Protein AF-A0A3D4ZQB3-F1 (afdb_monomer_lite)

Foldseek 3Di:
DQVCVQFAADDDDDPPDDDLQWDADQVPRTTTDLLRSLLSVVLLVVLVCVVVVQKDKDKDADDDDPFPDDPQFRIFIKMAGPDQDDDAQLSVLLNVLLVVQLVVVVVVCVVVVNPDDDPVSRIDTPLSSLVSSLVSLVVPDDPVQDDAPSSSSVSSNLVRCVVVVQWPPDPPDDPVVVVVDRDTHGRCVNDDPVVVVVVVVVSVVSLLVLCVVQPDPVCNVDVSPPPDDQPPCRRYPPDDRVPHRPSNSSSSSSSVSSVSRRVVPPPVPPDD

pLDDT: mean 81.31, std 13.9, range [33.41, 97.12]

Secondary structure (DSSP, 8-state):
--GGGTSPBPPP--TT---TT-EE-TTT--EE-HHHHHHHHHHHHHHHHHHTTSEEEEEEEPPP----SS---SEEEEEEE-SPPPS-HHHHHHHHHHHHHHHHHHHHHHHTT--S--GGGG-EEHHHHHHHHHHHHHHHS-GGG---HHHHHHHHHHHHHHHTTSBPPPPS--HHHHHHS-SPPB-TTT--HHHHHHHHHHHHHHHHHHHHHHS-HHHHH-TTTTSSPPPHHHHS-SS-GGGS-HHHHHHHHHHHHHHHHHHHS--TTS--

Radius of gyration: 19.46 Å; chains: 1; bounding box: 56×39×55 Å

Sequence (272 aa):
MYAGRFVRPAARRAIGSIPRDRAFDLTTDAELDPRDFAQQVVYVTLIDLYKDGLVQFRLTARQPTFMPPFPHKSWELRVRQLDAFGGSPLRDSLNVSFEMIYKKQLARARRAGEDNVTEDHLWVTLDELVEHALKAIRQEMSFWEKGSVYSDLRNYIGIGLTAQRFLTPPPQETWLDRMRRKSPSINPIAMTTHQLEDRAAKLQSSIEAFRKRFASPAACEDPTWPSGEVDPGLLSPTCPLDDLPLDDCLQVSIYETLISIRQLEPSGEAGI

Structure (mmCIF, N/CA/C/O backbone):
data_AF-A0A3D4ZQB3-F1
#
_entry.id   AF-A0A3D4ZQB3-F1
#
loop_
_atom_site.group_PDB
_atom_site.id
_atom_site.type_symbol
_atom_site.label_atom_id
_atom_site.label_alt_id
_atom_site.label_comp_id
_atom_site.label_asym_id
_atom_site.label_entity_id
_atom_site.label_seq_id
_atom_site.pdbx_PDB_ins_code
_atom_site.Cartn_x
_atom_site.Cartn_y
_atom_site.Cartn_z
_atom_site.occupancy
_atom_site.B_iso_or_equiv
_atom_site.auth_seq_id
_atom_site.auth_comp_id
_atom_site.auth_asym_id
_atom_site.auth_atom_id
_atom_site.pdbx_PDB_model_num
ATOM 1 N N . MET A 1 1 ? 8.958 -3.854 -11.603 1.00 59.88 1 MET A N 1
ATOM 2 C CA . MET A 1 1 ? 9.542 -4.152 -12.932 1.00 59.88 1 MET A CA 1
ATOM 3 C C . MET A 1 1 ? 8.642 -3.626 -14.043 1.00 59.88 1 MET A C 1
ATOM 5 O O . MET A 1 1 ? 9.079 -2.692 -14.687 1.00 59.88 1 MET A O 1
ATOM 9 N N . TYR A 1 2 ? 7.397 -4.101 -14.180 1.00 74.31 2 TYR A N 1
ATOM 10 C CA . TYR A 1 2 ? 6.382 -3.574 -15.121 1.00 74.31 2 TYR A CA 1
ATOM 11 C C . TYR A 1 2 ? 5.591 -2.385 -14.554 1.00 74.31 2 TYR A C 1
ATOM 13 O O . TYR A 1 2 ? 4.372 -2.320 -14.685 1.00 74.31 2 TYR A O 1
ATOM 21 N N . ALA A 1 3 ? 6.262 -1.485 -13.837 1.00 78.56 3 ALA A N 1
ATOM 22 C CA . ALA A 1 3 ? 5.565 -0.418 -13.122 1.00 78.56 3 ALA A CA 1
ATOM 23 C C . ALA A 1 3 ? 4.805 0.509 -14.084 1.00 78.56 3 ALA A C 1
ATOM 25 O O . ALA A 1 3 ? 3.709 0.931 -13.753 1.00 78.56 3 ALA A O 1
ATOM 26 N N . GLY A 1 4 ? 5.304 0.725 -15.303 1.00 80.19 4 GLY A N 1
ATOM 27 C CA . GLY A 1 4 ? 4.644 1.521 -16.338 1.00 80.19 4 GLY A CA 1
ATOM 28 C C . GLY A 1 4 ? 3.328 0.942 -16.869 1.00 80.19 4 GLY A C 1
ATOM 29 O O . GLY A 1 4 ? 2.626 1.636 -17.594 1.00 80.19 4 GLY A O 1
ATOM 30 N N . ARG A 1 5 ? 2.956 -0.297 -16.506 1.00 83.56 5 ARG A N 1
ATOM 31 C CA . ARG A 1 5 ? 1.596 -0.821 -16.743 1.00 83.56 5 ARG A CA 1
ATOM 32 C C . ARG A 1 5 ? 0.577 -0.325 -15.713 1.00 83.56 5 ARG A C 1
ATOM 34 O O . ARG A 1 5 ? -0.609 -0.313 -16.012 1.00 83.56 5 ARG A O 1
ATOM 41 N N . PHE A 1 6 ? 1.036 0.048 -14.521 1.00 85.94 6 PHE A N 1
ATOM 42 C CA . PHE A 1 6 ? 0.187 0.366 -13.365 1.00 85.94 6 PHE A CA 1
ATOM 43 C C . PHE A 1 6 ? 0.320 1.821 -12.913 1.00 85.94 6 PHE A C 1
ATOM 45 O O . PHE A 1 6 ? -0.560 2.349 -12.246 1.00 85.94 6 PHE A O 1
ATOM 52 N N . VAL A 1 7 ? 1.442 2.451 -13.249 1.00 87.25 7 VAL A N 1
ATOM 53 C CA . VAL A 1 7 ? 1.832 3.781 -12.801 1.00 87.25 7 VAL A CA 1
ATOM 54 C C . VAL A 1 7 ? 1.862 4.711 -13.995 1.00 87.25 7 VAL A C 1
ATOM 56 O O . VAL A 1 7 ? 2.380 4.374 -15.063 1.00 87.25 7 VAL A O 1
ATOM 59 N N . ARG A 1 8 ? 1.337 5.913 -13.795 1.00 86.12 8 ARG A N 1
ATOM 60 C CA . ARG A 1 8 ? 1.283 6.944 -14.820 1.00 86.12 8 ARG A CA 1
ATOM 61 C C . ARG A 1 8 ? 2.662 7.410 -15.273 1.00 86.12 8 ARG A C 1
ATOM 63 O O . ARG A 1 8 ? 3.604 7.448 -14.473 1.00 86.12 8 ARG A O 1
ATOM 70 N N . PRO A 1 9 ? 2.775 7.849 -16.538 1.00 85.25 9 PRO A N 1
ATOM 71 C CA . PRO A 1 9 ? 3.956 8.569 -16.979 1.00 85.25 9 PRO A CA 1
ATOM 72 C C . PRO A 1 9 ? 4.103 9.859 -16.170 1.00 85.25 9 PRO A C 1
ATOM 74 O O . PRO A 1 9 ? 3.114 10.507 -15.818 1.00 85.25 9 PRO A O 1
ATOM 77 N N . ALA A 1 10 ? 5.342 10.258 -15.901 1.00 84.12 10 ALA A N 1
ATOM 78 C CA . ALA A 1 10 ? 5.591 11.536 -15.252 1.00 84.12 10 ALA A CA 1
ATOM 79 C C . ALA A 1 10 ? 5.064 12.700 -16.111 1.00 84.12 10 ALA A C 1
ATOM 81 O O . ALA A 1 10 ? 5.269 12.740 -17.328 1.00 84.12 10 ALA A O 1
ATOM 82 N N . ALA A 1 11 ? 4.426 13.684 -15.471 1.00 77.56 11 ALA A N 1
ATOM 83 C CA . ALA A 1 11 ? 4.034 14.921 -16.141 1.00 77.56 11 ALA A CA 1
ATOM 84 C C . ALA A 1 11 ? 5.257 15.626 -16.759 1.00 77.56 11 ALA A C 1
ATOM 86 O O . ALA A 1 11 ? 6.355 15.594 -16.195 1.00 77.56 11 ALA A O 1
ATOM 87 N N . ARG A 1 12 ? 5.072 16.295 -17.909 1.00 68.50 12 ARG A N 1
ATOM 88 C CA . ARG A 1 12 ? 6.136 17.096 -18.540 1.00 68.50 12 ARG A CA 1
ATOM 89 C C . ARG A 1 12 ? 6.586 18.196 -17.578 1.00 68.50 12 ARG A C 1
ATOM 91 O O . ARG A 1 12 ? 5.768 18.987 -17.117 1.00 68.50 12 ARG A O 1
ATOM 98 N N . ARG A 1 13 ? 7.888 18.252 -17.296 1.00 65.31 13 ARG A N 1
ATOM 99 C CA . ARG A 1 13 ? 8.486 19.230 -16.377 1.00 65.31 13 ARG A CA 1
ATOM 100 C C . ARG A 1 13 ? 9.244 20.312 -17.134 1.00 65.31 13 ARG A C 1
ATOM 102 O O . ARG A 1 13 ? 9.762 20.068 -18.225 1.00 65.31 13 ARG A O 1
ATOM 109 N N . ALA A 1 14 ? 9.345 21.492 -16.524 1.00 52.16 14 ALA A N 1
ATOM 110 C CA . ALA A 1 14 ? 10.248 22.535 -16.989 1.00 52.16 14 ALA A CA 1
ATOM 111 C C . ALA A 1 14 ? 11.707 22.039 -16.938 1.00 52.16 14 ALA A C 1
ATOM 113 O O . ALA A 1 14 ? 12.121 21.362 -15.987 1.00 52.16 14 ALA A O 1
ATOM 114 N N . ILE A 1 15 ? 12.470 22.371 -17.982 1.00 42.88 15 ILE A N 1
ATOM 115 C CA . ILE A 1 15 ? 13.892 22.037 -18.120 1.00 42.88 15 ILE A CA 1
ATOM 116 C C . ILE A 1 15 ? 14.650 22.594 -16.904 1.00 42.88 15 ILE A C 1
ATOM 118 O O . ILE A 1 15 ? 14.610 23.795 -16.657 1.00 42.88 15 ILE A O 1
ATOM 122 N N . GLY A 1 16 ? 15.322 21.724 -16.140 1.00 42.88 16 GLY A N 1
ATOM 123 C CA . GLY A 1 16 ? 16.168 22.108 -14.996 1.00 42.88 16 GLY A CA 1
ATOM 124 C C . GLY A 1 16 ? 15.711 21.604 -13.622 1.00 42.88 16 GLY A C 1
ATOM 125 O O . GLY A 1 16 ? 16.501 21.629 -12.683 1.00 42.88 16 GLY A O 1
ATOM 126 N N . SER A 1 17 ? 14.490 21.075 -13.486 1.00 45.81 17 SER A N 1
ATOM 127 C CA . SER A 1 17 ? 14.081 20.395 -12.247 1.00 45.81 17 SER A CA 1
ATOM 128 C C . SER A 1 17 ? 14.595 18.950 -12.233 1.00 45.81 17 SER A C 1
ATOM 130 O O . SER A 1 17 ? 14.125 18.099 -12.988 1.00 45.81 17 SER A O 1
ATOM 132 N N . ILE A 1 18 ? 15.581 18.656 -11.379 1.00 51.47 18 ILE A N 1
ATOM 133 C CA . ILE A 1 18 ? 16.003 17.280 -11.071 1.00 51.47 18 ILE A CA 1
ATOM 134 C C . ILE A 1 18 ? 15.414 16.924 -9.703 1.00 51.47 18 ILE A C 1
ATOM 136 O O . ILE A 1 18 ? 16.047 17.189 -8.680 1.00 51.47 18 ILE A O 1
ATOM 140 N N . PRO A 1 19 ? 14.195 16.365 -9.631 1.00 57.88 19 PRO A N 1
ATOM 141 C CA . PRO A 1 19 ? 13.665 15.942 -8.347 1.00 57.88 19 PRO A CA 1
ATOM 142 C C . PRO A 1 19 ? 14.425 14.709 -7.848 1.00 57.88 19 PRO A C 1
ATOM 144 O O . PRO A 1 19 ? 14.758 13.811 -8.621 1.00 57.88 19 PRO A O 1
ATOM 147 N N . ARG A 1 20 ? 14.648 14.636 -6.532 1.00 61.91 20 ARG A N 1
ATOM 148 C CA . ARG A 1 20 ? 15.169 13.436 -5.846 1.00 61.91 20 ARG A CA 1
ATOM 149 C C . ARG A 1 20 ? 14.214 12.233 -5.940 1.00 61.91 20 ARG A C 1
ATOM 151 O O . ARG A 1 20 ? 14.615 11.107 -5.671 1.00 61.91 20 ARG A O 1
ATOM 158 N N . ASP A 1 21 ? 12.984 12.471 -6.395 1.00 71.06 21 ASP A N 1
ATOM 159 C CA . ASP A 1 21 ? 11.870 11.526 -6.325 1.00 71.06 21 ASP A CA 1
ATOM 160 C C . ASP A 1 21 ? 11.642 10.723 -7.614 1.00 71.06 21 ASP A C 1
ATOM 162 O O . ASP A 1 21 ? 10.655 10.013 -7.702 1.00 71.06 21 ASP A O 1
ATOM 166 N N . ARG A 1 22 ? 12.500 10.810 -8.641 1.00 76.94 22 ARG A N 1
ATOM 167 C CA . ARG A 1 22 ? 12.220 10.179 -9.952 1.00 76.94 22 ARG A CA 1
ATOM 168 C C . ARG A 1 22 ? 11.914 8.683 -9.823 1.00 76.94 22 ARG A C 1
ATOM 170 O O . ARG A 1 22 ? 12.700 7.933 -9.251 1.00 76.94 22 ARG A O 1
ATOM 177 N N . ALA A 1 23 ? 10.822 8.229 -10.424 1.00 77.62 23 ALA A N 1
ATOM 178 C CA . ALA A 1 23 ? 10.505 6.815 -10.582 1.00 77.62 23 ALA A CA 1
ATOM 179 C C . ALA A 1 23 ? 10.671 6.420 -12.053 1.00 77.62 23 ALA A C 1
ATOM 181 O O . ALA A 1 23 ? 10.499 7.253 -12.940 1.00 77.62 23 ALA A O 1
ATOM 182 N N . PHE A 1 24 ? 11.020 5.163 -12.316 1.00 79.31 24 PHE A N 1
ATOM 183 C CA . PHE A 1 24 ? 11.205 4.667 -13.677 1.00 79.31 24 PHE A CA 1
ATOM 184 C C . PHE A 1 24 ? 10.655 3.259 -13.818 1.00 79.31 24 PHE A C 1
ATOM 186 O O . PHE A 1 24 ? 10.723 2.449 -12.888 1.00 79.31 24 PHE A O 1
ATOM 193 N N . ASP A 1 25 ? 10.157 2.963 -15.008 1.00 81.50 25 ASP A N 1
ATOM 194 C CA . ASP A 1 25 ? 9.888 1.600 -15.415 1.00 81.50 25 ASP A CA 1
ATOM 195 C C . ASP A 1 25 ? 11.205 0.904 -15.787 1.00 81.50 25 ASP A C 1
ATOM 197 O O . ASP A 1 25 ? 11.987 1.414 -16.584 1.00 81.50 25 ASP A O 1
ATOM 201 N N . LEU A 1 26 ? 11.465 -0.270 -15.210 1.00 76.44 26 LEU A N 1
ATOM 202 C CA . LEU A 1 26 ? 12.746 -0.965 -15.397 1.00 76.44 26 LEU A CA 1
ATOM 203 C C . LEU A 1 26 ? 12.848 -1.684 -16.747 1.00 76.44 26 LEU A C 1
ATOM 205 O O . LEU A 1 26 ? 13.937 -2.090 -17.138 1.00 76.44 26 LEU A O 1
ATOM 209 N N . THR A 1 27 ? 11.722 -1.885 -17.436 1.00 75.62 27 THR A N 1
ATOM 210 C CA . THR A 1 27 ? 11.677 -2.575 -18.733 1.00 75.62 27 THR A CA 1
ATOM 211 C C . THR A 1 27 ? 11.817 -1.608 -19.903 1.00 75.62 27 THR A C 1
ATOM 213 O O . THR A 1 27 ? 12.445 -1.938 -20.904 1.00 75.62 27 THR A O 1
ATOM 216 N N . THR A 1 28 ? 11.254 -0.408 -19.769 1.00 78.06 28 THR A N 1
ATOM 217 C CA . THR A 1 28 ? 11.181 0.605 -20.832 1.00 78.06 28 THR A CA 1
ATOM 218 C C . THR A 1 28 ? 12.026 1.840 -20.556 1.00 78.06 28 THR A C 1
ATOM 220 O O . THR A 1 28 ? 12.187 2.665 -21.451 1.00 78.06 28 THR A O 1
ATOM 223 N N . ASP A 1 29 ? 12.544 1.991 -19.332 1.00 75.31 29 ASP A N 1
ATOM 224 C CA . ASP A 1 29 ? 13.295 3.167 -18.879 1.00 75.31 29 ASP A CA 1
ATOM 225 C C . ASP A 1 29 ? 12.488 4.488 -18.941 1.00 75.31 29 ASP A C 1
ATOM 227 O O . ASP A 1 29 ? 13.019 5.601 -18.842 1.00 75.31 29 ASP A O 1
ATOM 231 N N . ALA A 1 30 ? 11.164 4.372 -19.088 1.00 82.69 30 ALA A N 1
ATOM 232 C CA . ALA A 1 30 ? 10.243 5.494 -19.076 1.00 82.69 30 ALA A CA 1
ATOM 233 C C . ALA A 1 30 ? 10.120 6.073 -17.661 1.00 82.69 30 ALA A C 1
ATOM 235 O O . ALA A 1 30 ? 10.035 5.336 -16.677 1.00 82.69 30 ALA A O 1
ATOM 236 N N . GLU A 1 31 ? 10.093 7.402 -17.557 1.00 84.75 31 GLU A N 1
ATOM 237 C CA . GLU A 1 31 ? 9.901 8.078 -16.275 1.00 84.75 31 GLU A CA 1
ATOM 238 C C . GLU A 1 31 ? 8.432 8.014 -15.838 1.00 84.75 31 GLU A C 1
ATOM 240 O O . GLU A 1 31 ? 7.517 8.310 -16.610 1.00 84.75 31 GLU A O 1
ATOM 245 N N . LEU A 1 32 ? 8.228 7.650 -14.577 1.00 86.50 32 LEU A N 1
ATOM 246 C CA . LEU A 1 32 ? 6.928 7.441 -13.952 1.00 86.50 32 LEU A CA 1
ATOM 247 C C . LEU A 1 32 ? 6.644 8.524 -12.910 1.00 86.50 32 LEU A C 1
ATOM 249 O O . LEU A 1 32 ? 7.567 9.113 -12.338 1.00 86.50 32 LEU A O 1
ATOM 253 N N . ASP A 1 33 ? 5.362 8.770 -12.646 1.00 87.00 33 ASP A N 1
ATOM 254 C CA . ASP A 1 33 ? 4.932 9.654 -11.568 1.00 87.00 33 ASP A CA 1
ATOM 255 C C . ASP A 1 33 ? 5.324 9.054 -10.198 1.00 87.00 33 ASP A C 1
ATOM 257 O O . ASP A 1 33 ? 4.889 7.950 -9.860 1.00 87.00 33 ASP A O 1
ATOM 261 N N . PRO A 1 34 ? 6.154 9.744 -9.391 1.00 85.94 34 PRO A N 1
ATOM 262 C CA . PRO A 1 34 ? 6.640 9.206 -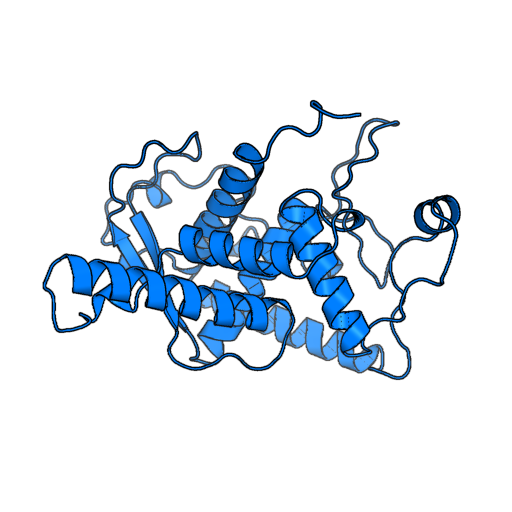8.119 1.00 85.94 34 PRO A CA 1
ATOM 263 C C . PRO A 1 34 ? 5.563 8.983 -7.060 1.00 85.94 34 PRO A C 1
ATOM 265 O O . PRO A 1 34 ? 5.646 8.035 -6.279 1.00 85.94 34 PRO A O 1
ATOM 268 N N . ARG A 1 35 ? 4.563 9.868 -7.017 1.00 88.06 35 ARG A N 1
ATOM 269 C CA . ARG A 1 35 ? 3.467 9.782 -6.052 1.00 88.06 35 ARG A CA 1
ATOM 270 C C . ARG A 1 35 ? 2.570 8.612 -6.417 1.00 88.06 35 ARG A C 1
ATOM 272 O O . ARG A 1 35 ? 2.260 7.798 -5.556 1.00 88.06 35 ARG A O 1
ATOM 279 N N . ASP A 1 36 ? 2.190 8.520 -7.689 1.00 87.75 36 ASP A N 1
ATOM 280 C CA . ASP A 1 36 ? 1.379 7.419 -8.200 1.00 87.75 36 ASP A CA 1
ATOM 281 C C . ASP A 1 36 ? 2.107 6.083 -8.004 1.00 87.75 36 ASP A C 1
ATOM 283 O O . ASP A 1 36 ? 1.503 5.122 -7.547 1.00 87.75 36 ASP A O 1
ATOM 287 N N . PHE A 1 37 ? 3.428 6.036 -8.214 1.00 89.12 37 PHE A N 1
ATOM 288 C CA . PHE A 1 37 ? 4.231 4.849 -7.909 1.00 89.12 37 PHE A CA 1
ATOM 289 C C . PHE A 1 37 ? 4.093 4.425 -6.442 1.00 89.12 37 PHE A C 1
ATOM 291 O O . PHE A 1 37 ? 3.785 3.267 -6.161 1.00 89.12 37 PHE A O 1
ATOM 298 N N . ALA A 1 38 ? 4.311 5.353 -5.506 1.00 90.62 38 ALA A N 1
ATOM 299 C CA . ALA A 1 38 ? 4.209 5.077 -4.076 1.00 90.62 38 ALA A CA 1
ATOM 300 C C . ALA A 1 38 ? 2.795 4.628 -3.676 1.00 90.62 38 ALA A C 1
ATOM 302 O O . ALA A 1 38 ? 2.642 3.649 -2.945 1.00 90.62 38 ALA A O 1
ATOM 303 N N . GLN A 1 39 ? 1.770 5.300 -4.202 1.00 91.38 39 GLN A N 1
ATOM 304 C CA . GLN A 1 39 ? 0.373 4.949 -3.970 1.00 91.38 39 GLN A CA 1
ATOM 305 C C . GLN A 1 39 ? 0.062 3.538 -4.476 1.00 91.38 39 GLN A C 1
ATOM 307 O O . GLN A 1 39 ? -0.445 2.724 -3.708 1.00 91.38 39 GLN A O 1
ATOM 312 N N . GLN A 1 40 ? 0.403 3.225 -5.731 1.00 90.69 40 GLN A N 1
ATOM 313 C CA . GLN A 1 40 ? 0.134 1.918 -6.338 1.00 90.69 40 GLN A CA 1
ATOM 314 C C . GLN A 1 40 ? 0.857 0.787 -5.607 1.00 90.69 40 GLN A C 1
ATOM 316 O O . GLN A 1 40 ? 0.290 -0.279 -5.397 1.00 90.69 40 GLN A O 1
ATOM 321 N N . VAL A 1 41 ? 2.089 1.021 -5.159 1.00 91.50 41 VAL A N 1
ATOM 322 C CA . VAL A 1 41 ? 2.867 0.051 -4.382 1.00 91.50 41 VAL A CA 1
ATOM 323 C C . VAL A 1 41 ? 2.174 -0.316 -3.066 1.00 91.50 41 VAL A C 1
ATOM 325 O O . VAL A 1 41 ? 2.044 -1.502 -2.751 1.00 91.50 41 VAL A O 1
ATOM 328 N N . VAL A 1 42 ? 1.712 0.683 -2.308 1.00 94.19 42 VAL A N 1
ATOM 329 C CA . VAL A 1 42 ? 0.991 0.454 -1.047 1.00 94.19 42 VAL A CA 1
ATOM 330 C C . VAL A 1 42 ? -0.360 -0.206 -1.329 1.00 94.19 42 VAL A C 1
ATOM 332 O O . VAL A 1 42 ? -0.695 -1.211 -0.708 1.00 94.19 42 VAL A O 1
ATOM 335 N N . TYR A 1 43 ? -1.098 0.308 -2.313 1.00 94.06 43 TYR A N 1
ATOM 336 C CA . TYR A 1 43 ? -2.425 -0.167 -2.704 1.00 94.06 43 TYR A CA 1
ATOM 337 C C . TYR A 1 43 ? -2.425 -1.638 -3.119 1.00 94.06 43 TYR A C 1
ATOM 339 O O . TYR A 1 43 ? -3.148 -2.445 -2.537 1.00 94.06 43 TYR A O 1
ATOM 347 N N . VAL A 1 44 ? -1.559 -2.009 -4.063 1.00 92.69 44 VAL A N 1
ATOM 348 C CA . VAL A 1 44 ? -1.437 -3.388 -4.547 1.00 92.69 44 VAL A CA 1
ATOM 349 C C . VAL A 1 44 ? -1.035 -4.332 -3.423 1.00 92.69 44 VAL A C 1
ATOM 351 O O . VAL A 1 44 ? -1.596 -5.416 -3.301 1.00 92.69 44 VAL A O 1
ATOM 354 N N . THR A 1 45 ? -0.101 -3.913 -2.567 1.00 94.38 45 THR A N 1
ATOM 355 C CA . THR A 1 45 ? 0.334 -4.752 -1.446 1.00 94.38 45 THR A CA 1
ATOM 356 C C . THR A 1 45 ? -0.822 -5.023 -0.487 1.00 94.38 45 THR A C 1
ATOM 358 O O . THR A 1 45 ? -0.997 -6.156 -0.053 1.00 94.38 45 THR A O 1
ATOM 361 N N . LEU A 1 46 ? -1.643 -4.016 -0.187 1.00 95.69 46 LEU A N 1
ATOM 362 C CA . LEU A 1 46 ? -2.805 -4.160 0.690 1.00 95.69 46 LEU A CA 1
ATOM 363 C C . LEU A 1 46 ? -3.923 -5.006 0.065 1.00 95.69 46 LEU A C 1
ATOM 365 O O . LEU A 1 46 ? -4.520 -5.818 0.771 1.00 95.69 46 LEU A O 1
ATOM 369 N N . ILE A 1 47 ? -4.168 -4.881 -1.244 1.00 94.62 47 ILE A N 1
ATOM 370 C CA . ILE A 1 47 ? -5.104 -5.756 -1.969 1.00 94.62 47 ILE A CA 1
ATOM 371 C C . ILE A 1 47 ? -4.639 -7.206 -1.929 1.00 94.62 47 ILE A C 1
ATOM 373 O O . ILE A 1 47 ? -5.440 -8.089 -1.625 1.00 94.62 47 ILE A O 1
ATOM 377 N N . ASP A 1 48 ? -3.361 -7.458 -2.214 1.00 93.62 48 ASP A N 1
ATOM 378 C CA . ASP A 1 48 ? -2.806 -8.809 -2.194 1.00 93.62 48 ASP A CA 1
ATOM 379 C C . ASP A 1 48 ? -2.932 -9.424 -0.795 1.00 93.62 48 ASP A C 1
ATOM 381 O O . ASP A 1 48 ? -3.408 -10.548 -0.658 1.00 93.62 48 ASP A O 1
ATOM 385 N N . LEU A 1 49 ? -2.590 -8.671 0.257 1.00 95.56 49 LEU A N 1
ATOM 386 C CA . LEU A 1 49 ? -2.746 -9.132 1.639 1.00 95.56 49 LEU A CA 1
ATOM 387 C C . LEU A 1 49 ? -4.210 -9.422 1.997 1.00 95.56 49 LEU A C 1
ATOM 389 O O . LEU A 1 49 ? -4.488 -10.399 2.692 1.00 95.56 49 LEU A O 1
ATOM 393 N N . TYR A 1 50 ? -5.153 -8.597 1.539 1.00 95.75 50 TYR A N 1
ATOM 394 C CA . TYR A 1 50 ? -6.578 -8.811 1.791 1.00 95.75 50 TYR A CA 1
ATOM 395 C C . TYR A 1 50 ? -7.096 -10.052 1.065 1.00 95.75 50 TYR A C 1
ATOM 397 O O . TYR A 1 50 ? -7.803 -10.875 1.645 1.00 95.75 50 TYR A O 1
ATOM 405 N N . LYS A 1 51 ? -6.712 -10.212 -0.203 1.00 93.88 51 LYS A N 1
ATOM 406 C CA . LYS A 1 51 ? -7.077 -11.363 -1.030 1.00 93.88 51 LYS A CA 1
ATOM 407 C C . LYS A 1 51 ? -6.536 -12.670 -0.453 1.00 93.88 51 LYS A C 1
ATOM 409 O O . LYS A 1 51 ? -7.249 -13.672 -0.472 1.00 93.88 51 LYS A O 1
ATOM 414 N N . ASP A 1 52 ? -5.317 -12.641 0.077 1.00 93.94 52 ASP A N 1
ATOM 415 C CA . ASP A 1 52 ? -4.680 -13.779 0.744 1.00 93.94 52 ASP A CA 1
ATOM 416 C C . ASP A 1 52 ? -5.271 -14.045 2.149 1.00 93.94 52 ASP A C 1
ATOM 418 O O . ASP A 1 52 ? -4.867 -14.993 2.817 1.00 93.94 52 ASP A O 1
ATOM 422 N N . GLY A 1 53 ? -6.234 -13.235 2.613 1.00 95.75 53 GLY A N 1
ATOM 423 C CA . GLY A 1 53 ? -6.864 -13.380 3.928 1.00 95.75 53 GLY A CA 1
ATOM 424 C C . GLY A 1 53 ? -5.949 -13.010 5.097 1.00 95.75 53 GLY A C 1
ATOM 425 O O . GLY A 1 53 ? -6.211 -13.405 6.229 1.00 95.75 53 GLY A O 1
ATOM 426 N N . LEU A 1 54 ? -4.876 -12.260 4.834 1.00 96.94 54 LEU A N 1
ATOM 427 C CA . LEU A 1 54 ? -3.862 -11.881 5.821 1.00 96.94 54 LEU A CA 1
ATOM 428 C C . LEU A 1 54 ? -4.197 -10.569 6.533 1.00 96.94 54 LEU A C 1
ATOM 430 O O . LEU A 1 54 ? -3.688 -10.313 7.624 1.00 96.94 54 LEU A O 1
ATOM 434 N N . VAL A 1 55 ? -5.053 -9.737 5.935 1.00 97.12 55 VAL A N 1
ATOM 435 C CA . VAL A 1 55 ? -5.571 -8.517 6.563 1.00 97.12 55 VAL A CA 1
ATOM 436 C C . VAL A 1 55 ? -7.078 -8.386 6.397 1.00 97.12 55 VAL A C 1
ATOM 438 O O . VAL A 1 55 ? -7.672 -8.913 5.457 1.00 97.12 55 VAL A O 1
ATOM 441 N N . GLN A 1 56 ? -7.687 -7.622 7.298 1.00 96.88 56 GLN A N 1
ATOM 442 C CA . GLN A 1 56 ? -9.058 -7.139 7.174 1.00 96.88 56 GLN A CA 1
ATOM 443 C C . GLN A 1 56 ? -9.098 -5.619 7.199 1.00 96.88 56 GLN A C 1
ATOM 445 O O . GLN A 1 56 ? -8.278 -4.974 7.855 1.00 96.88 56 GLN A O 1
ATOM 450 N N . PHE A 1 57 ? -10.101 -5.070 6.522 1.00 96.94 57 PHE A N 1
ATOM 451 C CA . PHE A 1 57 ? -10.411 -3.650 6.527 1.00 96.94 57 PHE A CA 1
ATOM 452 C C . PHE A 1 57 ? -11.743 -3.405 7.218 1.00 96.94 57 PHE A C 1
ATOM 454 O O . PHE A 1 57 ? -12.662 -4.216 7.109 1.00 96.94 57 PHE A O 1
ATOM 461 N N . ARG A 1 58 ? -11.850 -2.261 7.886 1.00 95.25 58 ARG A N 1
ATOM 462 C CA . ARG A 1 58 ? -13.128 -1.700 8.318 1.00 95.25 58 ARG A CA 1
ATOM 463 C C . ARG A 1 58 ? -13.072 -0.184 8.271 1.00 95.25 58 ARG A C 1
ATOM 465 O O . ARG A 1 58 ? -11.995 0.404 8.401 1.00 95.25 58 ARG A O 1
ATOM 472 N N . LEU A 1 59 ? -14.236 0.429 8.143 1.00 95.31 59 LEU A N 1
ATOM 473 C CA . LEU A 1 59 ? -14.393 1.873 8.206 1.00 95.31 59 LEU A CA 1
ATOM 474 C C . LEU A 1 59 ? -14.959 2.249 9.572 1.00 95.31 59 LEU A C 1
ATOM 476 O O . LEU A 1 59 ? -15.865 1.601 10.087 1.00 95.31 59 LEU A O 1
ATOM 480 N N . THR A 1 60 ? -14.396 3.282 10.185 1.00 93.38 60 THR A N 1
ATOM 481 C CA . THR A 1 60 ? -14.867 3.808 11.472 1.00 93.38 60 THR A CA 1
ATOM 482 C C . THR A 1 60 ? -15.036 5.311 11.390 1.00 93.38 60 THR A C 1
ATOM 484 O O . THR A 1 60 ? -14.353 5.957 10.602 1.00 93.38 60 THR A O 1
ATOM 487 N N . ALA A 1 61 ? -15.912 5.886 12.213 1.00 91.12 61 ALA A N 1
ATOM 488 C CA . ALA A 1 61 ? -16.038 7.337 12.297 1.00 91.12 61 ALA A CA 1
ATOM 489 C C . ALA A 1 61 ? -14.692 7.963 12.695 1.00 91.12 61 ALA A C 1
ATOM 491 O O . ALA A 1 61 ? -14.044 7.516 13.645 1.00 91.12 61 ALA A O 1
ATOM 492 N N . ARG A 1 62 ? -14.274 8.986 11.948 1.00 86.56 62 ARG A N 1
ATOM 493 C CA . ARG A 1 62 ? -13.028 9.711 12.188 1.00 86.56 62 ARG A CA 1
ATOM 494 C C . ARG A 1 62 ? -13.171 10.564 13.434 1.00 86.56 62 ARG A C 1
ATOM 496 O O . ARG A 1 62 ? -14.145 11.305 13.574 1.00 86.56 62 ARG A O 1
ATOM 503 N N . GLN A 1 63 ? -12.179 10.512 14.316 1.00 78.19 63 GLN A N 1
ATOM 504 C CA . GLN A 1 63 ? -12.095 11.501 15.383 1.00 78.19 63 GLN A CA 1
ATOM 505 C C . GLN A 1 63 ? -11.611 12.841 14.808 1.00 78.19 63 GLN A C 1
ATOM 507 O O . GLN A 1 63 ? -10.796 12.849 13.888 1.00 78.19 63 GLN A O 1
ATOM 512 N N . PRO A 1 64 ? -12.077 13.991 15.321 1.00 65.81 64 PRO A N 1
ATOM 513 C CA . PRO A 1 64 ? -11.590 15.289 14.865 1.00 65.81 64 PRO A CA 1
ATOM 514 C C . PRO A 1 64 ? -10.066 15.403 15.047 1.00 65.81 64 PRO A C 1
ATOM 516 O O . PRO A 1 64 ? -9.570 15.351 16.171 1.00 65.81 64 PRO A O 1
ATOM 519 N N . THR A 1 65 ? -9.318 15.573 13.953 1.00 63.84 65 THR A N 1
ATOM 520 C CA . THR A 1 65 ? -7.855 15.769 13.975 1.00 63.84 65 THR A CA 1
ATOM 521 C C . THR A 1 65 ? -7.462 17.145 13.439 1.00 63.84 65 THR A C 1
ATOM 523 O O . THR A 1 65 ? -8.088 17.641 12.507 1.00 63.84 65 THR A O 1
ATOM 526 N N . PHE A 1 66 ? -6.369 17.719 13.954 1.00 55.00 66 PHE A N 1
ATOM 527 C CA . PHE A 1 66 ? -5.784 18.995 13.502 1.00 55.00 66 PHE A CA 1
ATOM 528 C C . PHE A 1 66 ? -4.872 18.872 12.253 1.00 55.00 66 PHE A C 1
ATOM 530 O O . PHE A 1 66 ? -4.051 19.753 12.006 1.00 55.00 66 PHE A O 1
ATOM 537 N N . MET A 1 67 ? -4.957 17.777 11.486 1.00 52.31 67 MET A N 1
ATOM 538 C CA . MET A 1 67 ? -4.092 17.539 10.318 1.00 52.31 67 MET A CA 1
ATOM 539 C C . MET A 1 67 ? -4.367 18.560 9.180 1.00 52.31 67 MET A C 1
ATOM 541 O O . MET A 1 67 ? -5.535 18.815 8.881 1.00 52.31 67 MET A O 1
ATOM 545 N N . PRO A 1 68 ? -3.325 19.148 8.549 1.00 52.22 68 PRO A N 1
ATOM 546 C CA . PRO A 1 68 ? -3.435 20.085 7.414 1.00 52.22 68 PRO A CA 1
ATOM 547 C C . PRO A 1 68 ? -3.917 19.390 6.111 1.00 52.22 68 PRO A C 1
ATOM 549 O O . PRO A 1 68 ? -4.026 18.164 6.083 1.00 52.22 68 PRO A O 1
ATOM 552 N N . PRO A 1 69 ? -4.310 20.133 5.047 1.00 53.91 69 PRO A N 1
ATOM 553 C CA . PRO A 1 69 ? -5.567 19.882 4.354 1.00 53.91 69 PRO A CA 1
ATOM 554 C C . PRO A 1 69 ? -5.455 18.763 3.316 1.00 53.91 69 PRO A C 1
ATOM 556 O O . PRO A 1 69 ? -5.037 18.968 2.177 1.00 53.91 69 PRO A O 1
ATOM 559 N N . PHE A 1 70 ? -5.936 17.590 3.695 1.00 58.88 70 PHE A N 1
ATOM 560 C CA . PHE A 1 70 ? -6.802 16.811 2.820 1.00 58.88 70 PHE A CA 1
ATOM 561 C C . PHE A 1 70 ? -8.256 17.211 3.145 1.00 58.88 70 PHE A C 1
ATOM 563 O O . PHE A 1 70 ? -8.506 17.621 4.284 1.00 58.88 70 PHE A O 1
ATOM 570 N N . PRO A 1 71 ? -9.218 17.169 2.200 1.00 63.62 71 PRO A N 1
ATOM 571 C CA . PRO A 1 71 ? -10.616 17.451 2.517 1.00 63.62 71 PRO A CA 1
ATOM 572 C C . PRO A 1 71 ? -11.053 16.682 3.766 1.00 63.62 71 PRO A C 1
ATOM 574 O O . PRO A 1 71 ? -10.732 15.501 3.905 1.00 63.62 71 PRO A O 1
ATOM 577 N N . HIS A 1 72 ? -11.749 17.349 4.690 1.00 73.88 72 HIS A N 1
ATOM 578 C CA . HIS A 1 72 ? -12.184 16.719 5.933 1.00 73.88 72 HIS A CA 1
ATOM 579 C C . HIS A 1 72 ? -13.099 15.526 5.621 1.00 73.88 72 HIS A C 1
ATOM 581 O O . HIS A 1 72 ? -14.286 15.704 5.350 1.00 73.88 72 HIS A O 1
ATOM 587 N N . LYS A 1 73 ? -12.540 14.311 5.657 1.00 86.00 73 LYS A N 1
ATOM 588 C CA . LYS A 1 73 ? -13.318 13.071 5.645 1.00 86.00 73 LYS A CA 1
ATOM 589 C C . LYS A 1 73 ? -13.816 12.757 7.051 1.00 86.00 73 LYS A C 1
ATOM 591 O O . LYS A 1 73 ? -13.113 12.985 8.033 1.00 86.00 73 LYS A O 1
ATOM 596 N N . SER A 1 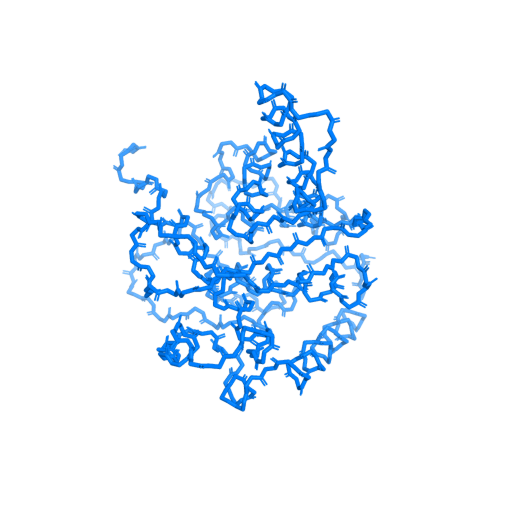74 ? -15.018 12.211 7.142 1.00 88.50 74 SER A N 1
ATOM 597 C CA . SER A 1 74 ? -15.693 11.883 8.408 1.00 88.50 74 SER A CA 1
ATOM 598 C C . SER A 1 74 ? -15.470 10.439 8.875 1.00 88.50 74 SER A C 1
ATOM 600 O O . SER A 1 74 ? -15.995 10.027 9.910 1.00 88.50 74 SER A O 1
ATOM 602 N N . TRP A 1 75 ? -14.655 9.670 8.153 1.00 92.44 75 TRP A N 1
ATOM 603 C CA . TRP A 1 75 ? -14.326 8.275 8.444 1.00 92.44 75 TRP A CA 1
ATOM 604 C C . TRP A 1 75 ? -12.821 8.012 8.337 1.00 92.44 75 TRP A C 1
ATOM 606 O O . TRP A 1 75 ? -12.083 8.789 7.736 1.00 92.44 75 TRP A O 1
ATOM 616 N N . GLU A 1 76 ? -12.360 6.908 8.914 1.00 92.19 76 GLU A N 1
ATOM 617 C CA . GLU A 1 76 ? -10.992 6.397 8.825 1.00 92.19 76 GLU A CA 1
ATOM 618 C C . GLU A 1 76 ? -11.004 4.928 8.408 1.00 92.19 76 GLU A C 1
ATOM 620 O O . GLU A 1 76 ? -11.853 4.151 8.850 1.00 92.19 76 GLU A O 1
ATOM 625 N N . LEU A 1 77 ? -10.042 4.546 7.564 1.00 95.25 77 LEU A N 1
ATOM 626 C CA . LEU A 1 77 ? -9.804 3.149 7.236 1.00 95.25 77 LEU A CA 1
ATOM 627 C C . LEU A 1 77 ? -8.904 2.532 8.301 1.00 95.25 77 LEU A C 1
ATOM 629 O O . LEU A 1 77 ? -7.770 2.975 8.505 1.00 95.25 77 LEU A O 1
ATOM 633 N N . ARG A 1 78 ? -9.403 1.481 8.945 1.00 95.56 78 ARG A N 1
ATOM 634 C CA . ARG A 1 78 ? -8.641 0.660 9.879 1.00 95.56 78 ARG A CA 1
ATOM 635 C C . ARG A 1 78 ? -8.301 -0.685 9.255 1.00 95.56 78 ARG A C 1
ATOM 637 O O . ARG A 1 78 ? -9.126 -1.300 8.581 1.00 95.56 78 ARG A O 1
ATOM 644 N N . VAL A 1 79 ? -7.087 -1.142 9.522 1.00 96.94 79 VAL A N 1
ATOM 645 C CA . VAL A 1 79 ? -6.519 -2.403 9.060 1.00 96.94 79 VAL A CA 1
ATOM 646 C C . VAL A 1 79 ? -6.213 -3.274 10.272 1.00 96.94 79 VAL A C 1
ATOM 648 O O . VAL A 1 79 ? -5.653 -2.800 11.262 1.00 96.94 79 VAL A O 1
ATOM 651 N N . ARG A 1 80 ? -6.562 -4.555 10.190 1.00 95.88 80 ARG A N 1
ATOM 652 C CA . ARG A 1 80 ? -6.181 -5.577 11.169 1.00 95.88 80 ARG A CA 1
ATOM 653 C C . ARG A 1 80 ? -5.333 -6.633 10.488 1.00 95.88 80 ARG A C 1
ATOM 655 O O . ARG A 1 80 ? -5.730 -7.154 9.449 1.00 95.88 80 ARG A O 1
ATOM 662 N N . GLN A 1 81 ? -4.203 -6.970 11.098 1.00 96.06 81 GLN A N 1
ATOM 663 C CA . GLN A 1 81 ? -3.414 -8.132 10.710 1.00 96.06 81 GLN A CA 1
ATOM 664 C C . GLN A 1 81 ? -4.071 -9.406 11.254 1.00 96.06 81 GLN A C 1
ATOM 666 O O . GLN A 1 81 ? -4.374 -9.493 12.445 1.00 96.06 81 GLN A O 1
ATOM 671 N N . LEU A 1 82 ? -4.315 -10.376 10.375 1.00 95.50 82 LEU A N 1
ATOM 672 C CA . LEU A 1 82 ? -4.850 -11.691 10.731 1.00 95.50 82 LEU A CA 1
ATOM 673 C C . LEU A 1 82 ? -3.750 -12.743 10.873 1.00 95.50 82 LEU A C 1
ATOM 675 O O . LEU A 1 82 ? -3.861 -13.616 11.729 1.00 95.50 82 LEU A O 1
ATOM 679 N N . ASP A 1 83 ? -2.700 -12.643 10.059 1.00 94.69 83 ASP A N 1
ATOM 680 C CA . ASP A 1 83 ? -1.548 -13.544 10.088 1.00 94.69 83 ASP A CA 1
ATOM 681 C C . ASP A 1 83 ? -0.273 -12.813 9.625 1.00 94.69 83 ASP A C 1
ATOM 683 O O . ASP A 1 83 ? -0.329 -11.712 9.061 1.00 94.69 83 ASP A O 1
ATOM 687 N N . ALA A 1 84 ? 0.889 -13.409 9.881 1.00 91.00 84 ALA A N 1
ATOM 688 C CA . ALA A 1 84 ? 2.179 -12.888 9.462 1.00 91.00 84 ALA A CA 1
ATOM 689 C C . ALA A 1 84 ? 2.284 -12.844 7.932 1.00 91.00 84 ALA A C 1
ATOM 691 O O . ALA A 1 84 ? 1.919 -13.783 7.221 1.00 91.00 84 ALA A O 1
ATOM 692 N N . PHE A 1 85 ? 2.824 -11.749 7.401 1.00 93.12 85 PHE A N 1
ATOM 693 C CA . PHE A 1 85 ? 2.989 -11.620 5.958 1.00 93.12 85 PHE A CA 1
ATOM 694 C C . PHE A 1 85 ? 4.221 -12.391 5.483 1.00 93.12 85 PHE A C 1
ATOM 696 O O . PHE A 1 85 ? 5.271 -12.348 6.123 1.00 93.12 85 PHE A O 1
ATOM 703 N N . GLY A 1 86 ? 4.107 -13.065 4.334 1.00 85.12 86 GLY A N 1
ATOM 704 C CA . GLY A 1 86 ? 5.255 -13.682 3.666 1.00 85.12 86 GLY A CA 1
ATOM 705 C C . GLY A 1 86 ? 6.293 -12.652 3.196 1.00 85.12 86 GLY A C 1
ATOM 706 O O . GLY A 1 86 ? 5.971 -11.479 3.005 1.00 85.12 86 GLY A O 1
ATOM 707 N N . GLY A 1 87 ? 7.524 -13.116 2.961 1.00 81.44 87 GLY A N 1
ATOM 708 C CA . GLY A 1 87 ? 8.677 -12.254 2.689 1.00 81.44 87 GLY A CA 1
ATOM 709 C C . GLY A 1 87 ? 8.556 -11.429 1.406 1.00 81.44 87 GLY A C 1
ATOM 710 O O . GLY A 1 87 ? 8.508 -11.966 0.298 1.00 81.44 87 GLY A O 1
ATOM 711 N N . SER A 1 88 ? 8.546 -10.109 1.559 1.00 85.75 88 SER A N 1
ATOM 712 C CA . SER A 1 88 ? 8.752 -9.132 0.484 1.00 85.75 88 SER A CA 1
ATOM 713 C C . SER A 1 88 ? 9.074 -7.780 1.120 1.00 85.75 88 SER A C 1
ATOM 715 O O . SER A 1 88 ? 8.553 -7.522 2.204 1.00 85.75 88 SER A O 1
ATOM 717 N N . PRO A 1 89 ? 9.806 -6.875 0.445 1.00 86.00 89 PRO A N 1
ATOM 718 C CA . PRO A 1 89 ? 10.315 -5.666 1.093 1.00 86.00 89 PRO A CA 1
ATOM 719 C C . PRO A 1 89 ? 9.222 -4.868 1.822 1.00 86.00 89 PRO A C 1
ATOM 721 O O . PRO A 1 89 ? 9.321 -4.613 3.017 1.00 86.00 89 PRO A O 1
ATOM 724 N N . LEU A 1 90 ? 8.108 -4.553 1.151 1.00 91.12 90 LEU A N 1
ATOM 725 C CA . LEU A 1 90 ? 7.046 -3.783 1.801 1.00 91.12 90 LEU A CA 1
ATOM 726 C C . LEU A 1 90 ? 6.282 -4.598 2.860 1.00 91.12 90 LEU A C 1
ATOM 728 O O . LEU A 1 90 ? 5.976 -4.057 3.920 1.00 91.12 90 LEU A O 1
ATOM 732 N N . ARG A 1 91 ? 6.020 -5.894 2.629 1.00 93.50 91 ARG A N 1
ATOM 733 C CA . ARG A 1 91 ? 5.359 -6.768 3.622 1.00 93.50 91 ARG A CA 1
ATOM 734 C C . ARG A 1 91 ? 6.174 -6.879 4.914 1.00 93.50 91 ARG A C 1
ATOM 736 O O . ARG A 1 91 ? 5.589 -6.832 5.991 1.00 93.50 91 ARG A O 1
ATOM 743 N N . ASP A 1 92 ? 7.498 -6.950 4.811 1.00 91.44 92 ASP A N 1
ATOM 744 C CA . ASP A 1 92 ? 8.395 -7.020 5.966 1.00 91.44 92 ASP A CA 1
ATOM 745 C C . ASP A 1 92 ? 8.282 -5.739 6.808 1.00 91.44 92 ASP A C 1
ATOM 747 O O . ASP A 1 92 ? 8.047 -5.802 8.015 1.00 91.44 92 ASP A O 1
ATOM 751 N N . SER A 1 93 ? 8.306 -4.567 6.163 1.00 92.88 93 SER A N 1
ATOM 752 C CA . SER A 1 93 ? 8.108 -3.290 6.864 1.00 92.88 93 SER A CA 1
ATOM 753 C C . SER A 1 93 ? 6.711 -3.155 7.492 1.00 92.88 93 SER A C 1
ATOM 755 O O . SER A 1 93 ? 6.575 -2.609 8.589 1.00 92.88 93 SER A O 1
ATOM 757 N N . LEU A 1 94 ? 5.666 -3.693 6.850 1.00 95.19 94 LEU A N 1
ATOM 758 C CA . LEU A 1 94 ? 4.306 -3.703 7.396 1.00 95.19 94 LEU A CA 1
ATOM 759 C C . LEU A 1 94 ? 4.191 -4.630 8.616 1.00 95.19 94 LEU A C 1
ATOM 761 O O . LEU A 1 94 ? 3.587 -4.228 9.609 1.00 95.19 94 LEU A O 1
ATOM 765 N N . ASN A 1 95 ? 4.806 -5.819 8.583 1.00 94.25 95 ASN A N 1
ATOM 766 C CA . ASN A 1 95 ? 4.879 -6.725 9.738 1.00 94.25 95 ASN A CA 1
ATOM 767 C C . ASN A 1 95 ? 5.515 -6.019 10.948 1.00 94.25 95 ASN A C 1
ATOM 769 O O . ASN A 1 95 ? 4.936 -6.000 12.035 1.00 94.25 95 ASN A O 1
ATOM 773 N N . VAL A 1 96 ? 6.673 -5.379 10.743 1.00 93.25 96 VAL A N 1
ATOM 774 C CA . VAL A 1 96 ? 7.365 -4.610 11.794 1.00 93.25 96 VAL A CA 1
ATOM 775 C C . VAL A 1 96 ? 6.472 -3.487 12.325 1.00 93.25 96 VAL A C 1
ATOM 777 O O . VAL A 1 96 ? 6.428 -3.233 13.528 1.00 93.25 96 VAL A O 1
ATOM 780 N N . SER A 1 97 ? 5.714 -2.834 11.448 1.00 94.38 97 SER A N 1
ATOM 781 C CA . SER A 1 97 ? 4.825 -1.730 11.824 1.00 94.38 97 SER A CA 1
ATOM 782 C C . SER A 1 97 ? 3.678 -2.178 12.711 1.00 94.38 97 SER A C 1
ATOM 784 O O . SER A 1 97 ? 3.451 -1.564 13.754 1.00 94.38 97 SER A O 1
ATOM 786 N N . PHE A 1 98 ? 2.996 -3.268 12.349 1.00 95.12 98 PHE A N 1
ATOM 787 C CA . PHE A 1 98 ? 1.968 -3.864 13.201 1.00 95.12 98 PHE A CA 1
ATOM 788 C C . PHE A 1 98 ? 2.538 -4.235 14.570 1.00 95.12 98 PHE A C 1
ATOM 790 O O . PHE A 1 98 ? 1.947 -3.883 15.590 1.00 95.12 98 PHE A O 1
ATOM 797 N N . GLU A 1 99 ? 3.721 -4.850 14.618 1.00 92.94 99 GLU A N 1
ATOM 798 C CA . GLU A 1 99 ? 4.377 -5.204 15.878 1.00 92.94 99 GLU A CA 1
ATOM 799 C C . GLU A 1 99 ? 4.700 -3.965 16.735 1.00 92.94 99 GLU A C 1
ATOM 801 O O . GLU A 1 99 ? 4.431 -3.945 17.941 1.00 92.94 99 GLU A O 1
ATOM 806 N N . MET A 1 100 ? 5.252 -2.908 16.130 1.00 92.25 100 MET A N 1
ATOM 807 C CA . MET A 1 100 ? 5.567 -1.652 16.819 1.00 92.25 100 MET A CA 1
ATOM 808 C C . MET A 1 100 ? 4.315 -0.984 17.392 1.00 92.25 100 MET A C 1
ATOM 810 O O . MET A 1 100 ? 4.326 -0.534 18.543 1.00 92.25 100 MET A O 1
ATOM 814 N N . ILE A 1 101 ? 3.244 -0.914 16.600 1.00 92.94 101 ILE A N 1
ATOM 815 C CA . ILE A 1 101 ? 1.983 -0.284 16.998 1.00 92.94 101 ILE A CA 1
ATOM 816 C C . ILE A 1 101 ? 1.319 -1.106 18.101 1.00 92.94 101 ILE A C 1
ATOM 818 O O . ILE A 1 101 ? 0.960 -0.546 19.137 1.00 92.94 101 ILE A O 1
ATOM 822 N N . TYR A 1 102 ? 1.269 -2.431 17.957 1.00 90.31 102 TYR A N 1
ATOM 823 C CA . TYR A 1 102 ? 0.734 -3.329 18.976 1.00 90.31 102 TYR A CA 1
ATOM 824 C C . TYR A 1 102 ? 1.479 -3.190 20.311 1.00 90.31 102 TYR A C 1
ATOM 826 O O . TYR A 1 102 ? 0.861 -2.993 21.358 1.00 90.31 102 TYR A O 1
ATOM 834 N N . LYS A 1 103 ? 2.821 -3.191 20.296 1.00 89.56 103 LYS A N 1
ATOM 835 C CA . LYS A 1 103 ? 3.636 -2.975 21.507 1.00 89.56 103 LYS A CA 1
ATOM 836 C C . LYS A 1 103 ? 3.361 -1.618 22.157 1.00 89.56 103 LYS A C 1
ATOM 838 O O . LYS A 1 103 ? 3.270 -1.529 23.383 1.00 89.56 103 LYS A O 1
ATOM 843 N N . LYS A 1 104 ? 3.223 -0.558 21.354 1.00 89.69 104 LYS A N 1
ATOM 844 C CA . LYS A 1 104 ? 2.911 0.802 21.821 1.00 89.69 104 LYS A CA 1
ATOM 845 C C . LYS A 1 104 ? 1.525 0.868 22.464 1.00 89.69 104 LYS A C 1
ATOM 847 O O . LYS A 1 104 ? 1.389 1.468 23.530 1.00 89.69 104 LYS A O 1
ATOM 852 N N . GLN A 1 105 ? 0.519 0.255 21.849 1.00 88.06 105 GLN A N 1
ATOM 853 C CA . GLN A 1 105 ? -0.842 0.198 22.378 1.00 88.06 105 GLN A CA 1
ATOM 854 C C . GLN A 1 105 ? -0.909 -0.624 23.671 1.00 88.06 105 GLN A C 1
ATOM 856 O O . GLN A 1 105 ? -1.419 -0.130 24.673 1.00 88.06 105 GLN A O 1
ATOM 861 N N . LEU A 1 106 ? -0.270 -1.796 23.714 1.00 85.50 106 LEU A N 1
ATOM 862 C CA . LEU A 1 106 ? -0.166 -2.620 24.921 1.00 85.50 106 LEU A CA 1
ATOM 863 C C . LEU A 1 106 ? 0.511 -1.870 26.079 1.00 85.50 106 LEU A C 1
ATOM 865 O O . LEU A 1 106 ? 0.070 -1.940 27.224 1.00 85.50 106 LEU A O 1
ATOM 869 N N . ALA A 1 107 ? 1.581 -1.122 25.796 1.00 86.94 107 ALA A N 1
ATOM 870 C CA . ALA A 1 107 ? 2.248 -0.303 26.804 1.00 86.94 107 ALA A CA 1
ATOM 871 C C . ALA A 1 107 ? 1.351 0.833 27.329 1.00 86.94 107 ALA A C 1
ATOM 873 O O . ALA A 1 107 ? 1.452 1.186 28.504 1.00 86.94 107 ALA A O 1
ATOM 874 N N . ARG A 1 108 ? 0.482 1.406 26.485 1.00 86.25 108 ARG A N 1
ATOM 875 C CA . ARG A 1 108 ? -0.506 2.419 26.894 1.00 86.25 108 ARG A CA 1
ATOM 876 C C . ARG A 1 108 ? -1.612 1.809 27.754 1.00 86.25 108 ARG A C 1
ATOM 878 O O . ARG A 1 108 ? -1.855 2.342 28.831 1.00 86.25 108 ARG A O 1
ATOM 885 N N . ALA A 1 109 ? -2.188 0.682 27.337 1.00 85.00 109 ALA A N 1
ATOM 886 C CA . ALA A 1 109 ? -3.220 -0.039 28.086 1.00 85.00 109 ALA A CA 1
ATOM 887 C C . ALA A 1 109 ? -2.731 -0.413 29.498 1.00 85.00 109 ALA A C 1
ATOM 889 O O . ALA A 1 109 ? -3.353 -0.058 30.497 1.00 85.00 109 ALA A O 1
ATOM 890 N N . ARG A 1 110 ? -1.514 -0.970 29.604 1.00 84.94 110 ARG A N 1
ATOM 891 C CA . ARG A 1 110 ? -0.881 -1.279 30.901 1.00 84.94 110 ARG A CA 1
ATOM 892 C C . ARG A 1 110 ? -0.714 -0.055 31.801 1.00 84.94 110 ARG A C 1
ATOM 894 O O . ARG A 1 110 ? -0.894 -0.154 33.008 1.00 84.94 110 ARG A O 1
ATOM 901 N N . ARG A 1 111 ? -0.358 1.107 31.237 1.00 86.12 111 ARG A N 1
ATOM 902 C CA . ARG A 1 111 ? -0.246 2.364 32.004 1.00 86.12 111 ARG A CA 1
ATOM 903 C C . ARG A 1 111 ? -1.605 2.898 32.453 1.00 86.12 111 ARG A C 1
ATOM 905 O O . ARG A 1 111 ? -1.659 3.576 33.472 1.00 86.12 111 ARG A O 1
ATOM 912 N N . ALA A 1 112 ? -2.666 2.605 31.706 1.00 84.94 112 ALA A N 1
ATOM 913 C CA . ALA A 1 112 ? -4.040 2.948 32.054 1.00 84.94 112 ALA A CA 1
ATOM 914 C C . ALA A 1 112 ? -4.676 1.964 33.058 1.00 84.94 112 ALA A C 1
ATOM 916 O O . ALA A 1 112 ? -5.792 2.202 33.506 1.00 84.94 112 ALA A O 1
ATOM 917 N N . GLY A 1 113 ? -3.971 0.890 33.440 1.00 82.75 113 GLY A N 1
ATOM 918 C CA . GLY A 1 113 ? -4.499 -0.146 34.331 1.00 82.75 113 GLY A CA 1
ATOM 919 C C . GLY A 1 113 ? -5.455 -1.123 33.641 1.00 82.75 113 GLY A C 1
ATOM 920 O O . GLY A 1 113 ? -6.237 -1.786 34.315 1.00 82.75 113 GLY A O 1
ATOM 921 N N . GLU A 1 114 ? -5.416 -1.206 32.309 1.00 80.62 114 GLU A N 1
ATOM 922 C CA . GLU A 1 114 ? -6.175 -2.188 31.536 1.00 80.62 114 GLU A CA 1
ATOM 923 C C . GLU A 1 114 ? -5.359 -3.483 31.404 1.00 80.62 114 GLU A C 1
ATOM 925 O O . GLU A 1 114 ? -4.306 -3.509 30.761 1.00 80.62 114 GLU A O 1
ATOM 930 N N . ASP A 1 115 ? -5.847 -4.567 32.014 1.00 65.50 115 ASP A N 1
ATOM 931 C CA . ASP A 1 115 ? -5.161 -5.869 32.010 1.00 65.50 115 ASP A CA 1
ATOM 932 C C . ASP A 1 115 ? -5.366 -6.665 30.709 1.00 65.50 115 ASP A C 1
ATOM 934 O O . ASP A 1 115 ? -4.568 -7.549 30.393 1.00 65.50 115 ASP A O 1
ATOM 938 N N . ASN A 1 116 ? -6.397 -6.337 29.921 1.00 65.75 116 ASN A N 1
ATOM 939 C CA . ASN A 1 116 ? -6.754 -7.068 28.706 1.00 65.75 116 ASN A CA 1
ATOM 940 C C . ASN A 1 116 ? -6.674 -6.190 27.456 1.00 65.75 116 ASN A C 1
ATOM 942 O O . ASN A 1 116 ? -7.267 -5.117 27.386 1.00 65.75 116 ASN A O 1
ATOM 946 N N . VAL A 1 117 ? -6.007 -6.712 26.426 1.00 67.56 117 VAL A N 1
ATOM 947 C CA . VAL A 1 117 ? -6.047 -6.152 25.072 1.00 67.56 117 VAL A CA 1
ATOM 948 C C . VAL A 1 117 ? -7.455 -6.358 24.521 1.00 67.56 117 VAL A C 1
ATOM 950 O O . VAL A 1 117 ? -7.854 -7.483 24.223 1.00 67.56 117 VAL A O 1
ATOM 953 N N . THR A 1 118 ? -8.231 -5.281 24.414 1.00 78.69 118 THR A N 1
ATOM 954 C CA . THR A 1 118 ? -9.542 -5.343 23.753 1.00 78.69 118 THR A CA 1
ATOM 955 C C . THR A 1 118 ? -9.380 -5.602 22.256 1.00 78.69 118 THR A C 1
ATOM 957 O O . THR A 1 118 ? -8.351 -5.270 21.668 1.00 78.69 118 THR A O 1
ATOM 960 N N . GLU A 1 119 ? -10.412 -6.157 21.616 1.00 80.19 119 GLU A N 1
ATOM 961 C CA . GLU A 1 119 ? -10.394 -6.408 20.169 1.00 80.19 119 GLU A CA 1
ATOM 962 C C . GLU A 1 119 ? -10.111 -5.132 19.353 1.00 80.19 119 GLU A C 1
ATOM 964 O O . GLU A 1 119 ? -9.495 -5.203 18.292 1.00 80.19 119 GLU A O 1
ATOM 969 N N . ASP A 1 120 ? -10.487 -3.953 19.864 1.00 82.00 120 ASP A N 1
ATOM 970 C CA . ASP A 1 120 ? -10.247 -2.677 19.184 1.00 82.00 120 ASP A CA 1
ATOM 971 C C . ASP A 1 120 ? -8.754 -2.356 19.012 1.00 82.00 120 ASP A C 1
ATOM 973 O O . ASP A 1 120 ? -8.375 -1.781 17.995 1.00 82.00 120 ASP A O 1
ATOM 977 N N . HIS A 1 121 ? -7.896 -2.815 19.930 1.00 82.94 121 HIS A N 1
ATOM 978 C CA . HIS A 1 121 ? -6.437 -2.656 19.843 1.00 82.94 121 HIS A CA 1
ATOM 979 C C . HIS A 1 121 ? -5.799 -3.472 18.704 1.00 82.94 121 HIS A C 1
ATOM 981 O O . HIS A 1 121 ? -4.640 -3.279 18.349 1.00 82.94 121 HIS A O 1
ATOM 987 N N . LEU A 1 122 ? -6.529 -4.418 18.112 1.00 88.25 122 LEU A N 1
ATOM 988 C CA . LEU A 1 122 ? -6.041 -5.163 16.948 1.00 88.25 122 LEU A CA 1
ATOM 989 C C . LEU A 1 122 ? -6.230 -4.385 15.642 1.00 88.25 122 LEU A C 1
ATOM 991 O O . LEU A 1 122 ? -5.740 -4.805 14.594 1.00 88.25 122 LEU A O 1
ATOM 995 N N . TRP A 1 123 ? -6.949 -3.264 15.696 1.00 93.56 123 TRP A N 1
ATOM 996 C CA . TRP A 1 123 ? -7.232 -2.423 14.550 1.00 93.56 123 TRP A CA 1
ATOM 997 C C . TRP A 1 123 ? -6.383 -1.162 14.587 1.00 93.56 123 TRP A C 1
ATOM 999 O O . TRP A 1 123 ? -6.406 -0.385 15.539 1.00 93.56 123 TRP A O 1
ATOM 1009 N N . VAL A 1 124 ? -5.673 -0.937 13.493 1.00 93.50 124 VAL A N 1
ATOM 1010 C CA . VAL A 1 124 ? -4.735 0.167 13.330 1.00 93.50 124 VAL A CA 1
ATOM 1011 C C . VAL A 1 124 ? -5.231 1.054 12.203 1.00 93.50 124 VAL A C 1
ATOM 1013 O O . VAL A 1 124 ? -5.696 0.548 11.186 1.00 93.50 124 VAL A O 1
ATOM 1016 N N . THR A 1 125 ? -5.172 2.370 12.359 1.00 92.62 125 THR A N 1
ATOM 1017 C CA . THR A 1 125 ? -5.526 3.282 11.267 1.00 92.62 125 THR A CA 1
ATOM 1018 C C . THR A 1 125 ? -4.473 3.201 10.157 1.00 92.62 125 THR A C 1
ATOM 1020 O O . THR A 1 125 ? -3.285 2.991 10.415 1.00 92.62 125 THR A O 1
ATOM 1023 N N . LEU A 1 126 ? -4.897 3.299 8.894 1.00 93.75 126 LEU A N 1
ATOM 1024 C CA . LEU A 1 126 ? -3.983 3.124 7.759 1.00 93.75 126 LEU A CA 1
ATOM 1025 C C . LEU A 1 126 ? -2.822 4.133 7.778 1.00 93.75 126 LEU A C 1
ATOM 1027 O O . LEU A 1 126 ? -1.700 3.787 7.412 1.00 93.75 126 LEU A O 1
ATOM 1031 N N . ASP A 1 127 ? -3.089 5.358 8.218 1.00 90.00 127 ASP A N 1
ATOM 1032 C CA . ASP A 1 127 ? -2.093 6.415 8.362 1.00 90.00 127 ASP A CA 1
ATOM 1033 C C . ASP A 1 127 ? -0.995 6.041 9.368 1.00 90.00 127 ASP A C 1
ATOM 1035 O O . ASP A 1 127 ? 0.185 6.096 9.020 1.00 90.00 127 ASP A O 1
ATOM 1039 N N . GLU A 1 128 ? -1.361 5.566 10.565 1.00 91.94 128 GLU A N 1
ATOM 1040 C CA . GLU A 1 128 ? -0.405 5.114 11.582 1.00 91.94 128 GLU A CA 1
ATOM 1041 C C . GLU A 1 128 ? 0.413 3.923 11.061 1.00 91.94 128 GLU A C 1
ATOM 1043 O O . GLU A 1 128 ? 1.632 3.882 11.248 1.00 91.94 128 GLU A O 1
ATOM 1048 N N . LEU A 1 129 ? -0.233 2.983 10.360 1.00 95.19 129 LEU A N 1
ATOM 1049 C CA . LEU A 1 129 ? 0.433 1.817 9.780 1.00 95.19 129 LEU A CA 1
ATOM 1050 C C . LEU A 1 129 ? 1.503 2.219 8.755 1.00 95.19 129 LEU A C 1
ATOM 1052 O O . LEU A 1 129 ? 2.646 1.771 8.846 1.00 95.19 129 LEU A O 1
ATOM 1056 N N . VAL A 1 130 ? 1.149 3.070 7.791 1.00 93.81 130 VAL A N 1
ATOM 1057 C CA . VAL A 1 130 ? 2.070 3.523 6.739 1.00 93.81 130 VAL A CA 1
ATOM 1058 C C . VAL A 1 130 ? 3.169 4.416 7.319 1.00 93.81 130 VAL A C 1
ATOM 1060 O O . VAL A 1 130 ? 4.330 4.273 6.937 1.00 93.81 130 VAL A O 1
ATOM 1063 N N . GLU A 1 131 ? 2.851 5.294 8.273 1.00 91.38 131 GLU A N 1
ATOM 1064 C CA . GLU A 1 131 ? 3.846 6.135 8.945 1.00 91.38 131 GLU A CA 1
ATOM 1065 C C . GLU A 1 131 ? 4.890 5.283 9.684 1.00 91.38 131 GLU A C 1
ATOM 1067 O O . GLU A 1 131 ? 6.095 5.525 9.571 1.00 91.38 131 GLU A O 1
ATOM 1072 N N . HIS A 1 132 ? 4.453 4.260 10.423 1.00 93.31 132 HIS A N 1
ATOM 1073 C CA . HIS A 1 132 ? 5.361 3.335 11.098 1.00 93.31 132 HIS A CA 1
ATOM 1074 C C . HIS A 1 132 ? 6.173 2.483 10.111 1.00 93.31 132 HIS A C 1
ATOM 1076 O O . HIS A 1 132 ? 7.366 2.279 10.352 1.00 93.31 132 HIS A O 1
ATOM 1082 N N . ALA A 1 133 ? 5.594 2.086 8.975 1.00 94.62 133 ALA A N 1
ATOM 1083 C CA . ALA A 1 133 ? 6.314 1.340 7.939 1.00 94.62 133 ALA A CA 1
ATOM 1084 C C . ALA A 1 133 ? 7.429 2.183 7.339 1.00 94.62 133 ALA A C 1
ATOM 1086 O O . ALA A 1 133 ? 8.569 1.738 7.240 1.00 94.62 133 ALA A O 1
ATOM 1087 N N . LEU A 1 134 ? 7.140 3.448 7.046 1.00 91.50 134 LEU A N 1
ATOM 1088 C CA . LEU A 1 134 ? 8.138 4.400 6.576 1.00 91.50 134 LEU A CA 1
ATOM 1089 C C . LEU A 1 134 ? 9.226 4.665 7.619 1.00 91.50 134 LEU A C 1
ATOM 1091 O O . LEU A 1 134 ? 10.394 4.803 7.258 1.00 91.50 134 LEU A O 1
ATOM 1095 N N . LYS A 1 135 ? 8.886 4.703 8.913 1.00 90.00 135 LYS A N 1
ATOM 1096 C CA . LYS A 1 135 ? 9.888 4.796 9.987 1.00 90.00 135 LYS A CA 1
ATOM 1097 C C . LYS A 1 135 ? 10.803 3.573 10.011 1.00 90.00 135 LYS A C 1
ATOM 1099 O O . LYS A 1 135 ? 12.013 3.763 10.103 1.00 90.00 135 LYS A O 1
ATOM 1104 N N . ALA A 1 136 ? 10.256 2.362 9.901 1.00 90.69 136 ALA A N 1
ATOM 1105 C CA . ALA A 1 136 ? 11.042 1.129 9.839 1.00 90.69 136 ALA A CA 1
ATOM 1106 C C . ALA A 1 136 ? 11.968 1.122 8.610 1.00 90.69 136 ALA A C 1
ATOM 1108 O O . ALA A 1 136 ? 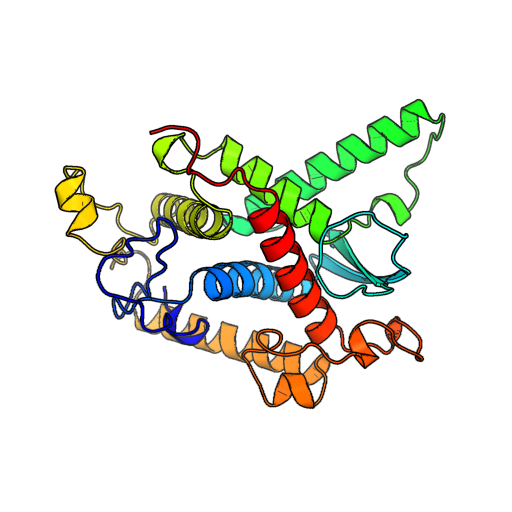13.178 0.958 8.743 1.00 90.69 136 ALA A O 1
ATOM 1109 N N . ILE A 1 137 ? 11.428 1.454 7.434 1.00 91.06 137 ILE A N 1
ATOM 1110 C CA . ILE A 1 137 ? 12.190 1.612 6.188 1.00 91.06 137 ILE A CA 1
ATOM 1111 C C . ILE A 1 137 ? 13.358 2.592 6.374 1.00 91.06 137 ILE A C 1
ATOM 1113 O O . ILE A 1 137 ? 14.510 2.282 6.074 1.00 91.06 137 ILE A O 1
ATOM 1117 N N . ARG A 1 138 ? 13.091 3.777 6.933 1.00 88.75 138 ARG A N 1
ATOM 1118 C CA . ARG A 1 138 ? 14.114 4.805 7.173 1.00 88.75 138 ARG A CA 1
ATOM 1119 C C . ARG A 1 138 ? 15.156 4.399 8.212 1.00 88.75 138 ARG A C 1
ATOM 1121 O O . ARG A 1 138 ? 16.223 5.009 8.239 1.00 88.75 138 ARG A O 1
ATOM 1128 N N . GLN A 1 139 ? 14.874 3.445 9.092 1.00 87.38 139 GLN A N 1
ATOM 1129 C CA . GLN A 1 139 ? 15.874 2.919 10.023 1.00 87.38 139 GLN A CA 1
ATOM 1130 C C . GLN A 1 139 ? 16.852 1.972 9.323 1.00 87.38 139 GLN A C 1
ATOM 1132 O O . GLN A 1 139 ? 18.028 1.966 9.677 1.00 87.38 139 GLN A O 1
ATOM 1137 N N . GLU A 1 140 ? 16.392 1.236 8.312 1.00 84.50 140 GLU A N 1
ATOM 1138 C CA . GLU A 1 140 ? 17.225 0.313 7.532 1.00 84.50 140 GLU A CA 1
ATOM 1139 C C . GLU A 1 140 ? 18.031 1.013 6.430 1.00 84.50 140 GLU A C 1
ATOM 1141 O O . GLU A 1 140 ? 19.107 0.553 6.054 1.00 84.50 140 GLU A O 1
ATOM 1146 N N . MET A 1 141 ? 17.542 2.148 5.928 1.00 80.75 141 MET A N 1
ATOM 1147 C CA . MET A 1 141 ? 18.220 2.918 4.886 1.00 80.75 141 MET A CA 1
ATOM 1148 C C . MET A 1 141 ? 19.350 3.793 5.441 1.00 80.75 141 MET A C 1
ATOM 1150 O O . MET A 1 141 ? 19.216 4.466 6.471 1.00 80.75 141 MET A O 1
ATOM 1154 N N . SER A 1 142 ? 20.456 3.872 4.701 1.00 76.12 142 SER A N 1
ATOM 1155 C CA . SER A 1 142 ? 21.543 4.810 4.982 1.00 76.12 142 SER A CA 1
ATOM 1156 C C . SER A 1 142 ? 21.120 6.262 4.726 1.00 76.12 142 SER A C 1
ATOM 1158 O O . SER A 1 142 ? 20.151 6.543 4.022 1.00 76.12 142 SER A O 1
ATOM 1160 N N . PHE A 1 143 ? 21.863 7.225 5.284 1.00 65.19 143 PHE A N 1
ATOM 1161 C CA . PHE A 1 143 ? 21.565 8.656 5.126 1.00 65.19 143 PHE A CA 1
ATOM 1162 C C . PHE A 1 143 ? 21.450 9.093 3.655 1.00 65.19 143 PHE A C 1
ATOM 1164 O O . PHE A 1 143 ? 20.559 9.862 3.315 1.00 65.19 143 PHE A O 1
ATOM 1171 N N . TRP A 1 144 ? 22.313 8.569 2.782 1.00 61.69 144 TRP A N 1
ATOM 1172 C CA . TRP A 1 144 ? 22.369 8.936 1.361 1.00 61.69 144 TRP A CA 1
ATOM 1173 C C . TRP A 1 144 ? 21.258 8.315 0.511 1.00 61.69 144 TRP A C 1
ATOM 1175 O O . TRP A 1 144 ? 21.072 8.713 -0.637 1.00 61.69 144 TRP A O 1
ATOM 1185 N N . GLU A 1 145 ? 20.542 7.335 1.057 1.00 69.31 145 GLU A N 1
ATOM 1186 C CA . GLU A 1 145 ? 19.415 6.679 0.394 1.00 69.31 145 GLU A CA 1
ATOM 1187 C C . GLU A 1 145 ? 18.081 7.338 0.758 1.00 69.31 145 GLU A C 1
ATOM 1189 O O . GLU A 1 145 ? 17.102 7.153 0.034 1.00 69.31 145 GLU A O 1
ATOM 1194 N N . LYS A 1 146 ? 18.043 8.113 1.850 1.00 73.88 146 LYS A N 1
ATOM 1195 C CA . LYS A 1 146 ? 16.848 8.819 2.318 1.00 73.88 146 LYS A CA 1
ATOM 1196 C C . LYS A 1 146 ? 16.559 10.034 1.445 1.00 73.88 146 LYS A C 1
ATOM 1198 O O . LYS A 1 146 ? 17.448 10.822 1.119 1.00 73.88 146 LYS A O 1
ATOM 1203 N N . GLY A 1 147 ? 15.293 10.219 1.115 1.00 78.50 147 GLY A N 1
ATOM 1204 C CA . GLY A 1 147 ? 14.788 11.382 0.405 1.00 78.50 147 GLY A CA 1
ATOM 1205 C C . GLY A 1 147 ? 13.391 11.743 0.890 1.00 78.50 147 GLY A C 1
ATOM 1206 O O . GLY A 1 147 ? 13.184 11.968 2.079 1.00 78.50 147 GLY A O 1
ATOM 1207 N N . SER A 1 148 ? 12.448 11.849 -0.042 1.00 85.31 148 SER A N 1
ATOM 1208 C CA . SER A 1 148 ? 11.027 11.951 0.283 1.00 85.31 148 SER A CA 1
ATOM 1209 C C . SER A 1 148 ? 10.410 10.587 0.565 1.00 85.31 148 SER A C 1
ATOM 1211 O O . SER A 1 148 ? 10.955 9.554 0.180 1.00 85.31 148 SER A O 1
ATOM 1213 N N . VAL A 1 149 ? 9.196 10.585 1.107 1.00 86.75 149 VAL A N 1
ATOM 1214 C CA . VAL A 1 149 ? 8.343 9.399 1.237 1.00 86.75 149 VAL A CA 1
ATOM 1215 C C . VAL A 1 149 ? 8.243 8.596 -0.067 1.00 86.75 149 VAL A C 1
ATOM 1217 O O . VAL A 1 149 ? 8.312 7.367 -0.042 1.00 86.75 14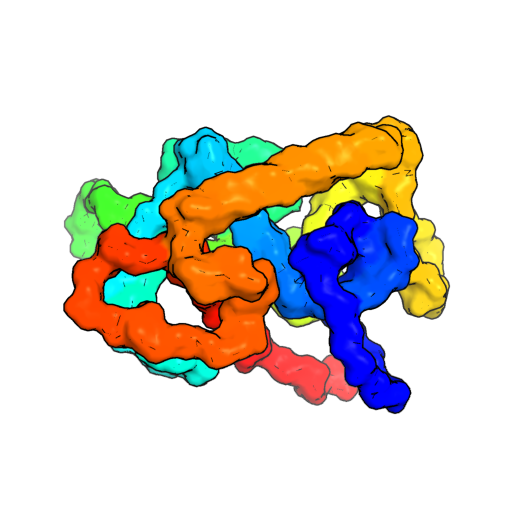9 VAL A O 1
ATOM 1220 N N . TYR A 1 150 ? 8.155 9.267 -1.220 1.00 88.12 150 TYR A N 1
ATOM 1221 C CA . TYR A 1 150 ? 8.054 8.601 -2.520 1.00 88.12 150 TYR A CA 1
ATOM 1222 C C . TYR A 1 150 ? 9.368 7.917 -2.900 1.00 88.12 150 TYR A C 1
ATOM 1224 O O . TYR A 1 150 ? 9.378 6.760 -3.330 1.00 88.12 150 TYR A O 1
ATOM 1232 N N . SER A 1 151 ? 10.492 8.620 -2.720 1.00 82.88 151 SER A N 1
ATOM 1233 C CA . SER A 1 151 ? 11.809 8.061 -3.015 1.00 82.88 151 SER A CA 1
ATOM 1234 C C . SER A 1 151 ? 12.187 6.951 -2.042 1.00 82.88 151 SER A C 1
ATOM 1236 O O . SER A 1 151 ? 12.807 5.985 -2.470 1.00 82.88 151 SER A O 1
ATOM 1238 N N . ASP A 1 152 ? 11.795 7.056 -0.772 1.00 87.44 152 ASP A N 1
ATOM 1239 C CA . ASP A 1 152 ? 12.122 6.086 0.274 1.00 87.44 152 ASP A CA 1
ATOM 1240 C C . ASP A 1 152 ? 11.455 4.741 0.002 1.00 87.44 152 ASP A C 1
ATOM 1242 O O . ASP A 1 152 ? 12.141 3.722 -0.054 1.00 87.44 152 ASP A O 1
ATOM 1246 N N . LEU A 1 153 ? 10.145 4.739 -0.281 1.00 89.50 153 LEU A N 1
ATOM 1247 C CA . LEU A 1 153 ? 9.420 3.524 -0.672 1.00 89.50 153 LEU A CA 1
ATOM 1248 C C . LEU A 1 153 ? 10.058 2.867 -1.897 1.00 89.50 153 LEU A C 1
ATOM 1250 O O . LEU A 1 153 ? 10.324 1.665 -1.909 1.00 89.50 153 LEU A O 1
ATOM 1254 N N . ARG A 1 154 ? 10.351 3.667 -2.927 1.00 87.31 154 ARG A N 1
ATOM 1255 C CA . ARG A 1 154 ? 10.983 3.186 -4.157 1.00 87.31 154 ARG A CA 1
ATOM 1256 C C . ARG A 1 154 ? 12.371 2.597 -3.892 1.00 87.31 154 ARG A C 1
ATOM 1258 O O . ARG A 1 154 ? 12.670 1.503 -4.370 1.00 87.31 154 ARG A O 1
ATOM 1265 N N . ASN A 1 155 ? 13.218 3.323 -3.165 1.00 84.81 155 ASN A N 1
ATOM 1266 C CA . ASN A 1 155 ? 14.600 2.938 -2.884 1.00 84.81 155 ASN A CA 1
ATOM 1267 C C . ASN A 1 155 ? 14.640 1.662 -2.054 1.00 84.81 155 ASN A C 1
ATOM 1269 O O . ASN A 1 155 ? 15.352 0.732 -2.418 1.00 84.81 155 ASN A O 1
ATOM 1273 N N . TYR A 1 156 ? 13.827 1.589 -1.003 1.00 88.25 156 TYR A N 1
ATOM 1274 C CA . TYR A 1 156 ? 13.749 0.425 -0.135 1.00 88.25 156 TYR A CA 1
ATOM 1275 C C . TYR A 1 156 ? 13.325 -0.837 -0.886 1.00 88.25 156 TYR A C 1
ATOM 1277 O O . TYR A 1 156 ? 13.977 -1.877 -0.792 1.00 88.25 156 TYR A O 1
ATOM 1285 N N . ILE A 1 157 ? 12.291 -0.732 -1.726 1.00 88.50 157 ILE A N 1
ATOM 1286 C CA . ILE A 1 157 ? 11.873 -1.841 -2.588 1.00 88.50 157 ILE A CA 1
ATOM 1287 C C . ILE A 1 157 ? 12.991 -2.220 -3.561 1.00 88.50 157 ILE A C 1
ATOM 1289 O O . ILE A 1 157 ? 13.256 -3.405 -3.752 1.00 88.50 157 ILE A O 1
ATOM 1293 N N . GLY A 1 158 ? 13.682 -1.243 -4.152 1.00 84.50 158 GLY A N 1
ATOM 1294 C CA . GLY A 1 158 ? 14.830 -1.491 -5.026 1.00 84.50 158 GLY A CA 1
ATOM 1295 C C . GLY A 1 158 ? 15.967 -2.246 -4.327 1.00 84.50 158 GLY A C 1
ATOM 1296 O O . GLY A 1 158 ? 16.492 -3.214 -4.885 1.00 84.50 158 GLY A O 1
ATOM 1297 N N . ILE A 1 159 ? 16.307 -1.850 -3.098 1.00 84.38 159 ILE A N 1
ATOM 1298 C CA . ILE A 1 159 ? 17.310 -2.512 -2.249 1.00 84.38 159 ILE A CA 1
ATOM 1299 C C . ILE A 1 159 ? 16.877 -3.951 -1.962 1.00 84.38 159 ILE A C 1
ATOM 1301 O O . ILE A 1 159 ? 17.637 -4.885 -2.219 1.00 84.38 159 ILE A O 1
ATOM 1305 N N . GLY A 1 160 ? 15.636 -4.148 -1.516 1.00 87.06 160 GLY A N 1
ATOM 1306 C CA . GLY A 1 160 ? 15.104 -5.471 -1.206 1.00 87.06 160 GLY A CA 1
ATOM 1307 C C . GLY A 1 160 ? 15.052 -6.401 -2.423 1.00 87.06 160 GLY A C 1
ATOM 1308 O O . GLY A 1 160 ? 15.481 -7.549 -2.343 1.00 87.06 160 GLY A O 1
ATOM 1309 N N . LEU A 1 161 ? 14.625 -5.904 -3.589 1.00 85.94 161 LEU A N 1
ATOM 1310 C CA . LEU A 1 161 ? 14.631 -6.679 -4.836 1.00 85.94 161 LEU A CA 1
ATOM 1311 C C . LEU A 1 161 ? 16.050 -7.027 -5.309 1.00 85.94 161 LEU A C 1
ATOM 1313 O O . LEU A 1 161 ? 16.261 -8.095 -5.884 1.00 85.94 161 LEU A O 1
ATOM 1317 N N . THR A 1 162 ? 17.027 -6.156 -5.055 1.00 84.25 162 THR A N 1
ATOM 1318 C CA . THR A 1 162 ? 18.444 -6.438 -5.325 1.00 84.25 162 THR A CA 1
ATOM 1319 C C . THR A 1 162 ? 18.969 -7.526 -4.387 1.00 84.25 162 THR A C 1
ATOM 1321 O O . THR A 1 162 ? 19.594 -8.485 -4.840 1.00 84.25 162 THR A O 1
ATOM 1324 N N . ALA A 1 163 ? 18.658 -7.440 -3.089 1.00 84.75 163 ALA A N 1
ATOM 1325 C CA . ALA A 1 163 ? 19.037 -8.445 -2.094 1.00 84.75 163 ALA A CA 1
ATOM 1326 C C . ALA A 1 163 ? 18.417 -9.822 -2.394 1.00 84.75 163 ALA A C 1
ATOM 1328 O O . ALA A 1 163 ? 19.083 -10.851 -2.284 1.00 84.75 163 ALA A O 1
ATOM 1329 N N . GLN A 1 164 ? 17.171 -9.837 -2.873 1.00 84.50 164 GLN A N 1
ATOM 1330 C CA . GLN A 1 164 ? 16.461 -11.032 -3.335 1.00 84.50 164 GLN A CA 1
ATOM 1331 C C . GLN A 1 164 ? 16.896 -11.503 -4.736 1.00 84.50 164 GLN A C 1
ATOM 1333 O O . GLN A 1 164 ? 16.343 -12.464 -5.266 1.00 84.50 164 GLN A O 1
ATOM 1338 N N . ARG A 1 165 ? 17.904 -10.854 -5.336 1.00 84.56 165 ARG A N 1
ATOM 1339 C CA . ARG A 1 165 ? 18.489 -11.161 -6.651 1.00 84.56 165 ARG A CA 1
ATOM 1340 C C . ARG A 1 165 ? 17.551 -10.981 -7.844 1.00 84.56 165 ARG A C 1
ATOM 1342 O O . ARG A 1 165 ? 17.919 -11.400 -8.937 1.00 84.56 165 ARG A O 1
ATOM 1349 N N . PHE A 1 166 ? 16.401 -10.326 -7.683 1.00 81.56 166 PHE A N 1
ATOM 1350 C CA . PHE A 1 166 ? 15.521 -9.967 -8.802 1.00 81.56 166 PHE A CA 1
ATOM 1351 C C . PHE A 1 166 ? 16.122 -8.867 -9.682 1.00 81.56 166 PHE A C 1
ATOM 1353 O O . PHE A 1 166 ? 15.912 -8.857 -10.896 1.00 81.56 166 PHE A O 1
ATOM 1360 N N . LEU A 1 167 ? 16.882 -7.954 -9.077 1.00 82.06 167 LEU A N 1
ATOM 1361 C CA . LEU A 1 167 ? 17.571 -6.871 -9.770 1.00 82.06 167 LEU A CA 1
ATOM 1362 C C . LEU A 1 167 ? 19.083 -7.036 -9.662 1.00 82.06 167 LEU A C 1
ATOM 1364 O O . LEU A 1 167 ? 19.602 -7.526 -8.658 1.00 82.06 167 LEU A O 1
ATOM 1368 N N . THR A 1 168 ? 19.784 -6.601 -10.702 1.00 81.00 168 THR A N 1
ATOM 1369 C CA . THR A 1 168 ? 21.234 -6.445 -10.659 1.00 81.00 168 THR A CA 1
ATOM 1370 C C . THR A 1 168 ? 21.533 -5.134 -9.935 1.00 81.00 168 THR A C 1
ATOM 1372 O O . THR A 1 168 ? 20.950 -4.106 -10.305 1.00 81.00 168 THR A O 1
ATOM 1375 N N . PRO A 1 169 ? 22.415 -5.129 -8.916 1.00 73.69 169 PRO A N 1
ATOM 1376 C CA . PRO A 1 169 ? 22.816 -3.880 -8.292 1.00 73.69 169 PRO A CA 1
ATOM 1377 C C . PRO A 1 169 ? 23.398 -2.952 -9.364 1.00 73.69 169 PRO A C 1
ATOM 1379 O O . PRO A 1 169 ? 24.090 -3.430 -10.273 1.00 73.69 169 PRO A O 1
ATOM 1382 N N . PRO A 1 170 ? 23.157 -1.634 -9.276 1.00 66.75 170 PRO A N 1
ATOM 1383 C CA . PRO A 1 170 ? 23.894 -0.709 -10.113 1.00 66.75 170 PRO A CA 1
ATOM 1384 C C . PRO A 1 170 ? 25.401 -0.936 -9.876 1.00 66.75 170 PRO A C 1
ATOM 1386 O O . PRO A 1 170 ? 25.809 -1.192 -8.738 1.00 66.75 170 PRO A O 1
ATOM 1389 N N . PRO A 1 171 ? 26.233 -0.892 -10.929 1.00 64.12 171 PRO A N 1
ATOM 1390 C CA . PRO A 1 171 ? 27.677 -1.063 -10.791 1.00 64.12 171 PRO A CA 1
ATOM 1391 C C . PRO A 1 171 ? 28.251 -0.074 -9.766 1.00 64.12 171 PRO A C 1
ATOM 1393 O O . PRO A 1 171 ? 27.662 0.983 -9.533 1.00 64.12 171 PRO A O 1
ATOM 1396 N N . GLN A 1 172 ? 29.383 -0.420 -9.136 1.00 56.62 172 GLN A N 1
ATOM 1397 C CA . GLN A 1 172 ? 30.101 0.443 -8.182 1.00 56.62 172 GLN A CA 1
ATOM 1398 C C . GLN A 1 172 ? 30.710 1.650 -8.898 1.00 56.62 172 GLN A C 1
ATOM 1400 O O . GLN A 1 172 ? 31.909 1.751 -9.137 1.00 56.62 172 GLN A O 1
ATOM 1405 N N . GLU A 1 173 ? 29.837 2.546 -9.304 1.00 53.00 173 GLU A N 1
ATOM 1406 C CA . GLU A 1 173 ? 30.122 3.618 -10.225 1.00 53.00 173 GLU A CA 1
ATOM 1407 C C . GLU A 1 173 ? 30.109 4.953 -9.490 1.00 53.00 173 GLU A C 1
ATOM 1409 O O . GLU A 1 173 ? 29.485 5.118 -8.430 1.00 53.00 173 GLU A O 1
ATOM 1414 N N . THR A 1 174 ? 30.847 5.922 -10.034 1.00 59.47 174 THR A N 1
ATOM 1415 C CA . THR A 1 174 ? 30.933 7.249 -9.427 1.00 59.47 174 THR A CA 1
ATOM 1416 C C . THR A 1 174 ? 29.535 7.865 -9.308 1.00 59.47 174 THR A C 1
ATOM 1418 O O . THR A 1 174 ? 28.580 7.456 -9.968 1.00 59.47 174 THR A O 1
ATOM 1421 N N . TRP A 1 175 ? 29.366 8.874 -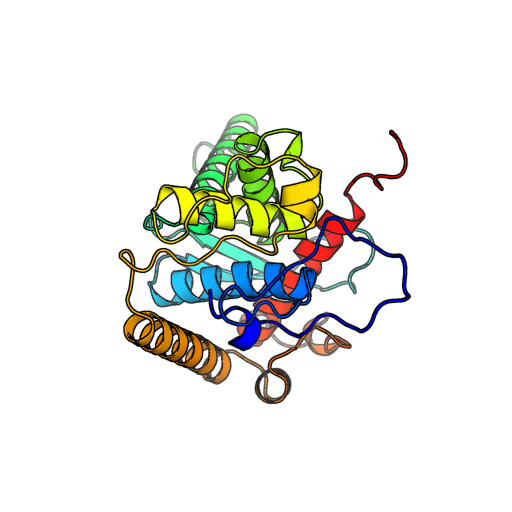8.451 1.00 54.25 175 TRP A N 1
ATOM 1422 C CA . TRP A 1 175 ? 28.078 9.572 -8.342 1.00 54.25 175 TRP A CA 1
ATOM 1423 C C . TRP A 1 175 ? 27.586 10.132 -9.696 1.00 54.25 175 TRP A C 1
ATOM 1425 O O . TRP A 1 175 ? 26.392 10.087 -9.980 1.00 54.25 175 TRP A O 1
ATOM 1435 N N . LEU A 1 176 ? 28.503 10.567 -10.570 1.00 53.38 176 LEU A N 1
ATOM 1436 C CA . LEU A 1 176 ? 28.181 11.016 -11.929 1.00 53.38 176 LEU A CA 1
ATOM 1437 C C . LEU A 1 176 ? 27.727 9.870 -12.839 1.00 53.38 176 LEU A C 1
ATOM 1439 O O . LEU A 1 176 ? 26.825 10.057 -13.651 1.00 53.38 176 LEU A O 1
ATOM 1443 N N . ASP A 1 177 ? 28.308 8.686 -12.692 1.00 54.50 177 ASP A N 1
ATOM 1444 C CA . ASP A 1 177 ? 27.901 7.501 -13.448 1.00 54.50 177 ASP A CA 1
ATOM 1445 C C . ASP A 1 177 ? 26.537 6.978 -12.971 1.00 54.50 177 ASP A C 1
ATOM 1447 O O . ASP A 1 177 ? 25.692 6.642 -13.797 1.00 54.50 177 ASP A O 1
ATOM 1451 N N . ARG A 1 178 ? 26.248 7.066 -11.664 1.00 55.41 178 ARG A N 1
ATOM 1452 C CA . ARG A 1 178 ? 24.902 6.853 -11.092 1.00 55.41 178 ARG A CA 1
ATOM 1453 C C . ARG A 1 178 ? 23.867 7.865 -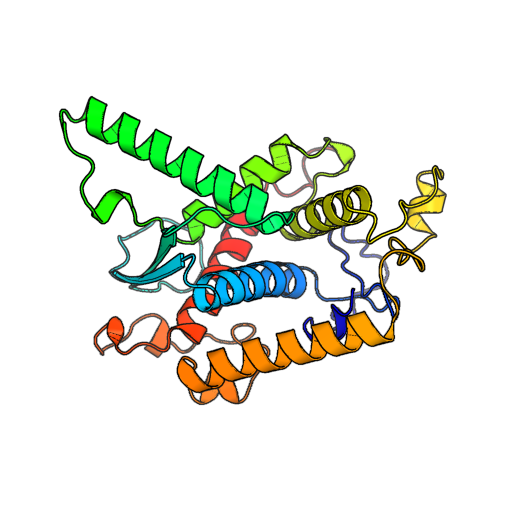11.593 1.00 55.41 178 ARG A C 1
ATOM 1455 O O . ARG A 1 178 ? 22.699 7.524 -11.723 1.00 55.41 178 ARG A O 1
ATOM 1462 N N . MET A 1 179 ? 24.282 9.100 -11.880 1.00 52.16 179 MET A N 1
ATOM 1463 C CA . MET A 1 179 ? 23.426 10.127 -12.493 1.00 52.16 179 MET A CA 1
ATOM 1464 C C . MET A 1 179 ? 23.196 9.882 -13.995 1.00 52.16 179 MET A C 1
ATOM 1466 O O . MET A 1 179 ? 22.174 10.308 -14.533 1.00 52.16 179 MET A O 1
ATOM 1470 N N . ARG A 1 180 ? 24.133 9.210 -14.682 1.00 55.47 180 ARG A N 1
ATOM 1471 C CA . ARG A 1 180 ? 24.083 8.928 -16.130 1.00 55.47 180 ARG A CA 1
ATOM 1472 C C . ARG A 1 180 ? 23.421 7.591 -16.466 1.00 55.47 180 ARG A C 1
ATOM 1474 O O . ARG A 1 180 ? 22.762 7.499 -17.499 1.00 55.47 180 ARG A O 1
ATOM 1481 N N . ARG A 1 181 ? 23.584 6.565 -15.626 1.00 54.72 181 ARG A N 1
ATOM 1482 C CA . ARG A 1 181 ? 22.911 5.272 -15.778 1.00 54.72 181 ARG A CA 1
ATOM 1483 C C . ARG A 1 181 ? 21.567 5.304 -15.084 1.00 54.72 181 ARG A C 1
ATOM 1485 O O . ARG A 1 181 ? 21.458 5.555 -13.889 1.00 54.72 181 ARG A O 1
ATOM 1492 N N . LYS A 1 182 ? 20.533 5.049 -15.869 1.00 60.69 182 LYS A N 1
ATOM 1493 C CA . LYS A 1 182 ? 19.165 5.039 -15.392 1.00 60.69 182 LYS A CA 1
ATOM 1494 C C . LYS A 1 182 ? 18.833 3.648 -14.875 1.00 60.69 182 LYS A C 1
ATOM 1496 O O . LYS A 1 182 ? 18.963 2.686 -15.618 1.00 60.69 182 LYS A O 1
ATOM 1501 N N . SER A 1 183 ? 18.397 3.611 -13.619 1.00 62.50 183 SER A N 1
ATOM 1502 C CA . SER A 1 183 ? 17.726 2.499 -12.942 1.00 62.50 183 SER A CA 1
ATOM 1503 C C . SER A 1 183 ? 18.470 1.147 -12.891 1.00 62.50 183 SER A C 1
ATOM 1505 O O . SER A 1 183 ? 19.272 0.805 -13.753 1.00 62.50 183 SER A O 1
ATOM 1507 N N . PRO A 1 184 ? 18.247 0.336 -11.846 1.00 69.75 184 PRO A N 1
ATOM 1508 C CA . PRO A 1 184 ? 18.796 -1.018 -11.796 1.00 69.75 184 PRO A CA 1
ATOM 1509 C C . PRO A 1 184 ? 18.247 -1.886 -12.941 1.00 69.75 184 PRO A C 1
ATOM 1511 O O . PRO A 1 184 ? 17.062 -1.815 -13.268 1.00 69.75 184 PRO A O 1
ATOM 1514 N N . SER A 1 185 ? 19.096 -2.727 -13.535 1.00 75.38 185 SER A N 1
ATOM 1515 C CA . SER A 1 185 ? 18.691 -3.662 -14.589 1.00 75.38 185 SER A CA 1
ATOM 1516 C C . SER A 1 185 ? 18.126 -4.959 -14.006 1.00 75.38 185 SER A C 1
ATOM 1518 O O . SER A 1 185 ? 18.451 -5.368 -12.889 1.00 75.38 185 SER A O 1
ATOM 1520 N N . ILE A 1 186 ? 17.270 -5.635 -14.770 1.00 75.25 186 ILE A N 1
ATOM 1521 C CA . ILE A 1 186 ? 16.691 -6.925 -14.374 1.00 75.25 186 ILE A CA 1
ATOM 1522 C C . ILE A 1 186 ? 17.779 -8.003 -14.421 1.00 75.25 186 ILE A C 1
ATOM 1524 O O . ILE A 1 186 ? 18.562 -8.055 -15.369 1.00 75.25 186 ILE A O 1
ATOM 1528 N N . ASN A 1 187 ? 17.828 -8.871 -13.409 1.00 79.56 187 ASN A N 1
ATOM 1529 C CA . ASN A 1 187 ? 18.712 -10.032 -13.435 1.00 79.56 187 ASN A CA 1
ATOM 1530 C C . ASN A 1 187 ? 18.126 -11.106 -14.377 1.00 79.56 187 ASN A C 1
ATOM 1532 O O . ASN A 1 187 ? 17.087 -11.685 -14.044 1.00 79.56 187 ASN A O 1
ATOM 1536 N N . PRO A 1 188 ? 18.775 -11.424 -15.517 1.00 70.75 188 PRO A N 1
ATOM 1537 C CA . PRO A 1 188 ? 18.222 -12.344 -16.516 1.00 70.75 188 PRO A CA 1
ATOM 1538 C C . PRO A 1 188 ? 18.076 -13.785 -16.007 1.00 70.75 188 PRO A C 1
ATOM 1540 O O . PRO A 1 188 ? 17.340 -14.572 -16.594 1.00 70.75 188 PRO A O 1
ATOM 1543 N N . ILE A 1 189 ? 18.766 -14.138 -14.916 1.00 75.44 189 ILE A N 1
ATOM 1544 C CA . ILE A 1 189 ? 18.719 -15.473 -14.306 1.00 75.44 189 ILE A CA 1
ATOM 1545 C C . ILE A 1 189 ? 17.573 -15.577 -13.289 1.00 75.44 189 ILE A C 1
ATOM 1547 O O . ILE A 1 189 ? 17.093 -16.673 -13.012 1.00 75.44 189 ILE A O 1
ATOM 1551 N N . ALA A 1 190 ? 17.122 -14.455 -12.721 1.00 70.31 190 ALA A N 1
ATOM 1552 C CA . ALA A 1 190 ? 16.160 -14.471 -11.624 1.00 70.31 190 ALA A CA 1
ATOM 1553 C C . ALA A 1 190 ? 14.750 -14.852 -12.083 1.00 70.31 190 ALA A C 1
ATOM 1555 O O . ALA A 1 190 ? 14.080 -15.622 -11.400 1.00 70.31 190 ALA A O 1
ATOM 1556 N N . MET A 1 191 ? 14.309 -14.328 -13.230 1.00 70.12 191 MET A N 1
ATOM 1557 C CA . MET A 1 191 ? 13.035 -14.659 -13.871 1.00 70.12 191 MET A CA 1
ATOM 1558 C C . MET A 1 191 ? 13.104 -14.338 -15.366 1.00 70.12 191 MET A C 1
ATOM 1560 O O . MET A 1 191 ? 13.645 -13.306 -15.758 1.00 70.12 191 MET A O 1
ATOM 1564 N N . THR A 1 192 ? 12.510 -15.189 -16.204 1.00 73.12 192 THR A N 1
ATOM 1565 C CA . THR A 1 192 ? 12.373 -14.888 -17.640 1.00 73.12 192 THR A CA 1
ATOM 1566 C C . THR A 1 192 ? 11.337 -13.782 -17.866 1.00 73.12 192 THR A C 1
ATOM 1568 O O . THR A 1 192 ? 10.367 -13.676 -17.111 1.00 73.12 192 THR A O 1
ATOM 1571 N N . THR A 1 193 ? 11.497 -12.981 -18.925 1.00 73.00 193 THR A N 1
ATOM 1572 C CA . THR A 1 193 ? 10.556 -11.899 -19.280 1.00 73.00 193 THR A CA 1
ATOM 1573 C C . THR A 1 193 ? 9.108 -12.398 -19.358 1.00 73.00 193 THR A C 1
ATOM 1575 O O . THR A 1 193 ? 8.227 -11.794 -18.756 1.00 73.00 193 THR A O 1
ATOM 1578 N N . HIS A 1 194 ? 8.872 -13.559 -19.980 1.00 74.69 194 HIS A N 1
ATOM 1579 C CA . HIS A 1 194 ? 7.542 -14.177 -20.082 1.00 74.69 194 HIS A CA 1
ATOM 1580 C C . HIS A 1 194 ? 6.896 -14.434 -18.711 1.00 74.69 194 HIS A C 1
ATOM 1582 O O . HIS A 1 194 ? 5.733 -14.110 -18.487 1.00 74.69 194 HIS A O 1
ATOM 1588 N N . GLN A 1 195 ? 7.648 -14.977 -17.748 1.00 78.62 195 GLN A N 1
ATOM 1589 C CA . GLN A 1 195 ? 7.119 -15.234 -16.404 1.00 78.62 195 GLN A CA 1
ATOM 1590 C C . GLN A 1 195 ? 6.743 -13.942 -15.671 1.00 78.62 195 GLN A C 1
ATOM 1592 O O . GLN A 1 195 ? 5.827 -13.942 -14.846 1.00 78.62 195 GLN A O 1
ATOM 1597 N N . LEU A 1 196 ? 7.453 -12.845 -15.936 1.00 78.31 196 LEU A N 1
ATOM 1598 C CA . LEU A 1 196 ? 7.122 -11.550 -15.356 1.00 78.31 196 LEU A CA 1
ATOM 1599 C C . LEU A 1 196 ? 5.888 -10.921 -16.010 1.00 78.31 196 LEU A C 1
ATOM 1601 O O . LEU A 1 196 ? 5.089 -10.318 -15.297 1.00 78.31 196 LEU A O 1
ATOM 1605 N N . GLU A 1 197 ? 5.693 -11.098 -17.317 1.00 84.19 197 GLU A N 1
ATOM 1606 C CA . GLU A 1 197 ? 4.474 -10.671 -18.015 1.00 84.19 197 GLU A CA 1
ATOM 1607 C C . GLU A 1 197 ? 3.241 -11.411 -17.503 1.00 84.19 197 GLU A C 1
ATOM 1609 O O . GLU A 1 197 ? 2.240 -10.766 -17.187 1.00 84.19 197 GLU A O 1
ATOM 1614 N N . ASP A 1 198 ? 3.338 -12.731 -17.327 1.00 87.38 198 ASP A N 1
ATOM 1615 C CA . ASP A 1 198 ? 2.267 -13.548 -16.751 1.00 87.38 198 ASP A CA 1
ATOM 1616 C C . ASP A 1 198 ? 1.917 -13.093 -15.332 1.00 87.38 198 ASP A C 1
ATOM 1618 O O . ASP A 1 198 ? 0.747 -13.012 -14.956 1.00 87.38 198 ASP A O 1
ATOM 1622 N N . ARG A 1 199 ? 2.932 -12.786 -14.513 1.00 87.06 199 ARG A N 1
ATOM 1623 C CA . ARG A 1 199 ? 2.714 -12.264 -13.158 1.00 87.06 199 ARG A CA 1
ATOM 1624 C C . ARG A 1 199 ? 2.094 -10.874 -13.174 1.00 87.06 199 ARG A C 1
ATOM 1626 O O . ARG A 1 199 ? 1.190 -10.627 -12.383 1.00 87.06 199 ARG A O 1
ATOM 1633 N N . ALA A 1 200 ? 2.536 -9.994 -14.069 1.00 87.31 200 ALA A N 1
ATOM 1634 C CA . ALA A 1 200 ? 1.940 -8.675 -14.233 1.00 87.31 200 ALA A CA 1
ATOM 1635 C C . ALA A 1 200 ? 0.469 -8.783 -14.665 1.00 87.31 200 ALA A C 1
ATOM 1637 O O . ALA A 1 200 ? -0.373 -8.085 -14.114 1.00 87.31 200 ALA A O 1
ATOM 1638 N N . ALA A 1 201 ? 0.139 -9.698 -15.582 1.00 90.12 201 ALA A N 1
ATOM 1639 C CA . ALA A 1 201 ? -1.240 -9.958 -15.992 1.00 90.12 201 ALA A CA 1
ATOM 1640 C C . ALA A 1 201 ? -2.094 -10.502 -14.834 1.00 90.12 201 ALA A C 1
ATOM 1642 O O . ALA A 1 201 ? -3.189 -10.007 -14.593 1.00 90.12 201 ALA A O 1
ATOM 1643 N N . LYS A 1 202 ? -1.577 -11.461 -14.053 1.00 90.94 202 LYS A N 1
ATOM 1644 C CA . LYS A 1 202 ? -2.274 -11.985 -12.862 1.00 90.94 202 LYS A CA 1
ATOM 1645 C C . LYS A 1 202 ? -2.517 -10.914 -11.802 1.00 90.94 202 LYS A C 1
ATOM 1647 O O . LYS A 1 202 ? -3.575 -10.914 -11.167 1.00 90.94 202 LYS A O 1
ATOM 1652 N N . LEU A 1 203 ? -1.544 -10.026 -11.601 1.00 89.38 203 LEU A N 1
ATOM 1653 C CA . LEU A 1 203 ? -1.688 -8.889 -10.702 1.00 89.38 203 LEU A CA 1
ATOM 1654 C C . LEU A 1 203 ? -2.780 -7.942 -11.213 1.00 89.38 203 LEU A C 1
ATOM 1656 O O . LEU A 1 203 ? -3.705 -7.636 -10.468 1.00 89.38 203 LEU A O 1
ATOM 1660 N N . GLN A 1 204 ? -2.731 -7.568 -12.493 1.00 90.56 204 GLN A N 1
ATOM 1661 C CA . GLN A 1 204 ? -3.746 -6.728 -13.129 1.00 90.56 204 GLN A CA 1
ATOM 1662 C C . GLN A 1 204 ? -5.155 -7.311 -12.955 1.00 90.56 204 GLN A C 1
ATOM 1664 O O . GLN A 1 204 ? -6.044 -6.629 -12.455 1.00 90.56 204 GLN A O 1
ATOM 1669 N N . SER A 1 205 ? -5.347 -8.599 -13.251 1.00 91.44 205 SER A N 1
ATOM 1670 C CA . SER A 1 205 ? -6.639 -9.265 -13.052 1.00 91.44 205 SER A CA 1
ATOM 1671 C C . SER A 1 205 ? -7.077 -9.302 -11.586 1.00 91.44 205 SER A C 1
ATOM 1673 O O . SER A 1 205 ? -8.272 -9.301 -11.300 1.00 91.44 205 SER A O 1
ATOM 1675 N N . SER A 1 206 ? -6.135 -9.342 -10.639 1.00 90.81 206 SER A N 1
ATOM 1676 C CA . SER A 1 206 ? -6.453 -9.306 -9.206 1.00 90.81 206 SER A CA 1
ATOM 1677 C C . SER A 1 206 ? -6.930 -7.920 -8.774 1.00 90.81 206 SER A C 1
ATOM 1679 O O . SER A 1 206 ? -7.919 -7.825 -8.049 1.00 90.81 206 SER A O 1
ATOM 1681 N N . ILE A 1 207 ? -6.283 -6.863 -9.272 1.00 90.56 207 ILE A N 1
ATOM 1682 C CA . ILE A 1 207 ? -6.703 -5.472 -9.061 1.00 90.56 207 ILE A CA 1
ATOM 1683 C C . ILE A 1 207 ? -8.094 -5.251 -9.665 1.00 90.56 207 ILE A C 1
ATOM 1685 O O . ILE A 1 207 ? -8.991 -4.758 -8.988 1.00 90.56 207 ILE A O 1
ATOM 1689 N N . GLU A 1 208 ? -8.312 -5.676 -10.910 1.00 90.75 208 GLU A N 1
ATOM 1690 C CA . GLU A 1 208 ? -9.605 -5.554 -11.596 1.00 90.75 208 GLU A CA 1
ATOM 1691 C C . GLU A 1 208 ? -10.722 -6.309 -10.872 1.00 90.75 208 GLU A C 1
ATOM 1693 O O . GLU A 1 208 ? -11.830 -5.793 -10.735 1.00 90.75 208 GLU A O 1
ATOM 1698 N N . ALA A 1 209 ? -10.442 -7.514 -10.368 1.00 92.25 209 ALA A N 1
ATOM 1699 C CA . ALA A 1 209 ? -11.411 -8.288 -9.599 1.00 92.25 209 ALA A CA 1
ATOM 1700 C C . ALA A 1 209 ? -11.779 -7.604 -8.274 1.00 92.25 209 ALA A C 1
ATOM 1702 O O . ALA A 1 209 ? -12.951 -7.609 -7.893 1.00 92.25 209 ALA A O 1
ATOM 1703 N N . PHE A 1 210 ? -10.800 -7.009 -7.583 1.00 92.94 210 PHE A N 1
ATOM 1704 C CA . PHE A 1 210 ? -11.044 -6.245 -6.362 1.00 92.94 210 PHE A CA 1
ATOM 1705 C C . PHE A 1 210 ? -11.886 -4.997 -6.657 1.00 92.94 210 PHE A C 1
ATOM 1707 O O . PHE A 1 210 ? -12.938 -4.815 -6.047 1.00 92.94 210 PHE A O 1
ATOM 1714 N N . ARG A 1 211 ? -11.498 -4.211 -7.669 1.00 91.06 211 ARG A N 1
ATOM 1715 C CA . ARG A 1 211 ? -12.235 -3.018 -8.112 1.00 91.06 211 ARG A CA 1
ATOM 1716 C C . ARG A 1 211 ? -13.669 -3.337 -8.501 1.00 91.06 211 ARG A C 1
ATOM 1718 O O . ARG A 1 211 ? -14.594 -2.758 -7.954 1.00 91.06 211 ARG A O 1
ATOM 1725 N N . LYS A 1 212 ? -13.882 -4.345 -9.348 1.00 91.56 212 LYS A N 1
ATOM 1726 C CA . LYS A 1 212 ? -15.229 -4.768 -9.761 1.00 91.56 212 LYS A CA 1
ATOM 1727 C C . LYS A 1 212 ? -16.140 -5.120 -8.577 1.00 91.56 212 LYS A C 1
ATOM 1729 O O . LYS A 1 212 ? -17.358 -5.030 -8.698 1.00 91.56 212 LYS A O 1
ATOM 1734 N N . ARG A 1 213 ? -15.564 -5.577 -7.463 1.00 93.12 213 ARG A N 1
ATOM 1735 C CA . ARG A 1 213 ? -16.312 -5.971 -6.267 1.00 93.12 213 ARG A CA 1
ATOM 1736 C C . ARG A 1 213 ? -16.558 -4.815 -5.299 1.00 93.12 213 ARG A C 1
ATOM 1738 O O . ARG A 1 213 ? -17.592 -4.825 -4.640 1.00 93.12 213 ARG A O 1
ATOM 1745 N N . PHE A 1 214 ? -15.608 -3.895 -5.166 1.00 93.88 214 PHE A N 1
ATOM 1746 C CA . PHE A 1 214 ? -15.561 -2.949 -4.049 1.00 93.88 214 PHE A CA 1
ATOM 1747 C C . PHE A 1 214 ? -15.508 -1.476 -4.453 1.00 93.88 214 PHE A C 1
ATOM 1749 O O . PHE A 1 214 ? -15.593 -0.628 -3.568 1.00 93.88 214 PHE A O 1
ATOM 1756 N N . ALA A 1 215 ? -15.330 -1.165 -5.735 1.00 90.94 215 ALA A N 1
ATOM 1757 C CA . ALA A 1 215 ? -15.225 0.205 -6.213 1.00 90.94 215 ALA A CA 1
ATOM 1758 C C . ALA A 1 215 ? -16.589 0.792 -6.577 1.00 90.94 215 ALA A C 1
ATOM 1760 O O . ALA A 1 215 ? -17.515 0.074 -6.970 1.00 90.94 215 ALA A O 1
ATOM 1761 N N . SER A 1 216 ? -16.700 2.116 -6.489 1.00 88.62 216 SER A N 1
ATOM 1762 C CA . SER A 1 216 ? -17.831 2.832 -7.070 1.00 88.62 216 SER A CA 1
ATOM 1763 C C . SER A 1 216 ? -17.825 2.718 -8.602 1.00 88.62 216 SER A C 1
ATOM 1765 O O . SER A 1 216 ? -16.786 2.432 -9.211 1.00 88.62 216 SER A O 1
ATOM 1767 N N . PRO A 1 217 ? -18.962 2.996 -9.270 1.00 84.44 217 PRO A N 1
ATOM 1768 C CA . PRO A 1 217 ? -18.995 3.104 -10.726 1.00 84.44 217 PRO A CA 1
ATOM 1769 C C . PRO A 1 217 ? -17.956 4.097 -11.272 1.00 84.44 217 PRO A C 1
ATOM 1771 O O . PRO A 1 217 ? -17.290 3.796 -12.257 1.00 84.44 217 PRO A O 1
ATOM 1774 N N . ALA A 1 218 ? -17.748 5.229 -10.590 1.00 77.75 218 ALA A N 1
ATOM 1775 C CA . ALA A 1 218 ? -16.783 6.247 -11.002 1.00 77.75 218 ALA A CA 1
ATOM 1776 C C . ALA A 1 218 ? -15.330 5.741 -10.928 1.00 77.75 218 ALA A C 1
ATOM 1778 O O . ALA A 1 218 ? -14.558 5.923 -11.869 1.00 77.75 218 ALA A O 1
ATOM 1779 N N . ALA A 1 219 ? -14.961 5.049 -9.846 1.00 78.31 219 ALA A N 1
ATOM 1780 C CA . ALA A 1 219 ? -13.627 4.466 -9.692 1.00 78.31 219 ALA A CA 1
ATOM 1781 C C . ALA A 1 219 ? -13.374 3.275 -10.641 1.00 78.31 219 ALA A C 1
ATOM 1783 O O . ALA A 1 219 ? -12.226 2.974 -10.972 1.00 78.31 219 ALA A O 1
ATOM 1784 N N . CYS A 1 220 ? -14.430 2.609 -11.125 1.00 79.50 220 CYS A N 1
ATOM 1785 C CA . CYS A 1 220 ? -14.314 1.599 -12.180 1.00 79.50 220 CYS A CA 1
ATOM 1786 C C . CYS A 1 220 ? -13.999 2.207 -13.557 1.00 79.50 220 CYS A C 1
ATOM 1788 O O . CYS A 1 220 ? -13.342 1.553 -14.368 1.00 79.50 220 CYS A O 1
ATOM 1790 N N . GLU A 1 221 ? -14.473 3.426 -13.830 1.00 75.88 221 GLU A N 1
ATOM 1791 C CA . GLU A 1 221 ? -14.270 4.125 -15.105 1.00 75.88 221 GLU A CA 1
ATOM 1792 C C . GLU A 1 221 ? -12.904 4.824 -15.186 1.00 75.88 221 GLU A C 1
ATOM 1794 O O . GLU A 1 221 ? -12.294 4.846 -16.258 1.00 75.88 221 GLU A O 1
ATOM 1799 N N . ASP A 1 222 ? -12.389 5.339 -14.063 1.00 70.50 222 ASP A N 1
ATOM 1800 C CA . ASP A 1 222 ? -11.062 5.956 -13.985 1.00 70.50 222 ASP A CA 1
ATOM 1801 C C . ASP A 1 222 ? -10.089 5.131 -13.120 1.00 70.50 222 ASP A C 1
ATOM 1803 O O . ASP A 1 222 ? -10.074 5.253 -11.891 1.00 70.50 222 ASP A O 1
ATOM 1807 N N . PRO A 1 223 ? -9.176 4.351 -13.733 1.00 61.47 223 PRO A N 1
ATOM 1808 C CA . PRO A 1 223 ? -8.195 3.572 -12.988 1.00 61.47 223 PRO A CA 1
ATOM 1809 C C . PRO A 1 223 ? -7.174 4.427 -12.220 1.00 61.47 223 PRO A C 1
ATOM 1811 O O . PRO A 1 223 ? -6.392 3.865 -11.447 1.00 61.47 223 PRO A O 1
ATOM 1814 N N . THR A 1 224 ? -7.156 5.744 -12.449 1.00 60.06 224 THR A N 1
ATOM 1815 C CA . THR A 1 224 ? -6.216 6.717 -11.885 1.00 60.06 224 THR A CA 1
ATOM 1816 C C . THR A 1 224 ? -6.791 7.534 -10.721 1.00 60.06 224 THR A C 1
ATOM 1818 O O . THR A 1 224 ? -6.095 8.383 -10.143 1.00 60.06 224 THR A O 1
ATOM 1821 N N . TRP A 1 225 ? -8.042 7.276 -10.346 1.00 63.31 225 TRP A N 1
ATOM 1822 C CA . TRP A 1 225 ? -8.697 7.822 -9.160 1.00 63.31 225 TRP A CA 1
ATOM 1823 C C . TRP A 1 225 ? -7.902 7.473 -7.874 1.00 63.31 225 TRP A C 1
ATOM 1825 O O . TRP A 1 225 ? -7.282 6.414 -7.836 1.00 63.31 225 TRP A O 1
ATOM 1835 N N . PRO A 1 226 ? -7.815 8.324 -6.828 1.00 61.25 226 PRO A N 1
ATOM 1836 C CA . PRO A 1 226 ? -8.437 9.634 -6.621 1.00 61.25 226 PRO A CA 1
ATOM 1837 C C . PRO A 1 226 ? -7.555 10.810 -7.075 1.00 61.25 226 PRO A C 1
ATOM 1839 O O . PRO A 1 226 ? -7.472 11.831 -6.406 1.00 61.25 226 PRO A O 1
ATOM 1842 N N . SER A 1 227 ? -6.833 10.705 -8.191 1.00 58.62 227 SER A N 1
ATOM 1843 C CA . SER A 1 227 ? -5.923 11.789 -8.608 1.00 58.62 227 SER A CA 1
ATOM 1844 C C . SER A 1 227 ? -6.569 13.119 -9.021 1.00 58.62 227 SER A C 1
ATOM 1846 O O . SER A 1 227 ? -5.833 14.077 -9.274 1.00 58.62 227 SER A O 1
ATOM 1848 N N . GLY A 1 228 ? -7.901 13.160 -9.093 1.00 63.81 228 GLY A N 1
ATOM 1849 C CA . GLY A 1 228 ? -8.718 14.348 -9.328 1.00 63.81 228 GLY A CA 1
ATOM 1850 C C . GLY A 1 228 ? -9.474 14.796 -8.074 1.00 63.81 228 GLY A C 1
ATOM 1851 O O . GLY A 1 228 ? -8.998 14.639 -6.951 1.00 63.81 228 GLY A O 1
ATOM 1852 N N . GLU A 1 229 ? -10.660 15.370 -8.265 1.00 69.38 229 GLU A N 1
ATOM 1853 C CA . GLU A 1 229 ? -11.549 15.720 -7.156 1.00 69.38 229 GLU A CA 1
ATOM 1854 C C . GLU A 1 229 ? -12.172 14.450 -6.565 1.00 69.38 229 GLU A C 1
ATOM 1856 O O . GLU A 1 229 ? -12.812 13.664 -7.263 1.00 69.38 229 GLU A O 1
ATOM 1861 N N . VAL A 1 230 ? -11.953 14.234 -5.266 1.00 77.81 230 VAL A N 1
ATOM 1862 C CA . VAL A 1 230 ? -12.607 13.153 -4.521 1.00 77.81 230 VAL A CA 1
ATOM 1863 C C . VAL A 1 230 ? -14.076 13.507 -4.352 1.00 77.81 230 VAL A C 1
ATOM 1865 O O . VAL A 1 230 ? -14.387 14.626 -3.945 1.00 77.81 230 VAL A O 1
ATOM 1868 N N . ASP A 1 231 ? -14.961 12.546 -4.623 1.00 79.25 231 ASP A N 1
ATOM 1869 C CA . ASP A 1 231 ? -16.401 12.714 -4.440 1.00 79.25 231 ASP A CA 1
ATOM 1870 C C . ASP A 1 231 ? -16.709 13.229 -3.015 1.00 79.25 231 ASP A C 1
ATOM 1872 O O . ASP A 1 231 ? -16.374 12.558 -2.030 1.00 79.25 231 ASP A O 1
ATOM 1876 N N . PRO A 1 232 ? -17.353 14.403 -2.863 1.00 82.50 232 PRO A N 1
ATOM 1877 C CA . PRO A 1 232 ? -17.780 14.908 -1.562 1.00 82.50 232 PRO A CA 1
ATOM 1878 C C . PRO A 1 232 ? -18.665 13.922 -0.792 1.00 82.50 232 PRO A C 1
ATOM 1880 O O . PRO A 1 232 ? -18.580 13.863 0.437 1.00 82.50 232 PRO A O 1
ATOM 1883 N N . GLY A 1 233 ? -19.473 13.125 -1.502 1.00 85.06 233 GLY A N 1
ATOM 1884 C CA . GLY A 1 233 ? -20.301 12.070 -0.923 1.00 85.06 233 GLY A CA 1
ATOM 1885 C C . GLY A 1 233 ? -19.479 10.934 -0.320 1.00 85.06 233 GLY A C 1
ATOM 1886 O O . GLY A 1 233 ? -19.902 10.337 0.665 1.00 85.06 233 GLY A O 1
ATOM 1887 N N . LEU A 1 234 ? -18.272 10.689 -0.833 1.00 87.94 234 LEU A N 1
ATOM 1888 C CA . LEU A 1 234 ? -17.340 9.756 -0.215 1.00 87.94 234 LEU A CA 1
ATOM 1889 C C . LEU A 1 234 ? -16.708 10.356 1.043 1.00 87.94 234 LEU A C 1
ATOM 1891 O O . LEU A 1 234 ? -16.511 9.641 2.013 1.00 87.94 234 LEU A O 1
ATOM 1895 N N . LEU A 1 235 ? -16.383 11.650 1.062 1.00 87.81 235 LEU A N 1
ATOM 1896 C CA . LEU A 1 235 ? -15.721 12.301 2.204 1.00 87.81 235 LEU A CA 1
ATOM 1897 C C . LEU A 1 235 ? -16.662 12.470 3.410 1.00 87.81 235 LEU A C 1
ATOM 1899 O O . LEU A 1 235 ? -16.281 12.202 4.555 1.00 87.81 235 LEU A O 1
ATOM 1903 N N . SER A 1 236 ? -17.899 12.887 3.148 1.00 87.31 236 SER A N 1
ATOM 1904 C CA . SER A 1 236 ? -18.952 13.092 4.148 1.00 87.31 236 SER A CA 1
ATOM 1905 C C . SER A 1 236 ? -20.217 12.330 3.743 1.00 87.31 236 SER A C 1
ATOM 1907 O O . SER A 1 236 ? -21.186 12.936 3.280 1.00 87.31 236 SER A O 1
ATOM 1909 N N . PRO A 1 237 ? -20.205 10.995 3.886 1.00 89.94 237 PRO A N 1
ATOM 1910 C CA . PRO A 1 237 ? -21.303 10.147 3.471 1.00 89.94 237 PRO A CA 1
ATOM 1911 C C . PRO A 1 237 ? -22.529 10.342 4.351 1.00 89.94 237 PRO A C 1
ATOM 1913 O O . PRO A 1 237 ? -22.448 10.557 5.560 1.00 89.94 237 PRO A O 1
ATOM 1916 N N . THR A 1 238 ? -23.690 10.232 3.715 1.00 90.12 238 THR A N 1
ATOM 1917 C CA . THR A 1 238 ? -24.996 10.221 4.389 1.00 90.12 238 THR A CA 1
ATOM 1918 C C . THR A 1 238 ? -25.511 8.800 4.632 1.00 90.12 238 THR A C 1
ATOM 1920 O O . THR A 1 238 ? -26.490 8.619 5.354 1.00 90.12 238 THR A O 1
ATOM 1923 N N . CYS A 1 239 ? -24.851 7.795 4.050 1.00 91.12 239 CYS A N 1
ATOM 1924 C CA . CYS A 1 239 ? -25.125 6.376 4.248 1.00 91.12 239 CYS A CA 1
ATOM 1925 C C . CYS A 1 239 ? -24.241 5.775 5.361 1.00 91.12 239 CYS A C 1
ATOM 1927 O O . CYS A 1 239 ? -23.230 6.376 5.743 1.00 91.12 239 CYS A O 1
ATOM 1929 N N . PRO A 1 240 ? -24.596 4.586 5.886 1.00 93.88 240 PRO A N 1
ATOM 1930 C CA . PRO A 1 240 ? -23.717 3.800 6.748 1.00 93.88 240 PRO A CA 1
ATOM 1931 C C . PRO A 1 240 ? -22.320 3.601 6.141 1.00 93.88 240 PRO A C 1
ATOM 1933 O O . PRO A 1 240 ? -22.172 3.464 4.928 1.00 93.88 240 PRO A O 1
ATOM 1936 N N . LEU A 1 241 ? -21.289 3.552 6.992 1.00 93.56 241 LEU A N 1
ATOM 1937 C CA . LEU A 1 241 ? -19.902 3.395 6.532 1.00 93.56 241 LEU A CA 1
ATOM 1938 C C . LEU A 1 241 ? -19.649 2.044 5.850 1.00 93.56 241 LEU A C 1
ATOM 1940 O O . LEU A 1 241 ? -18.833 1.978 4.939 1.00 93.56 241 LEU A O 1
ATOM 1944 N N . ASP A 1 242 ? -20.359 0.991 6.259 1.00 93.00 242 ASP A N 1
ATOM 1945 C CA . ASP A 1 242 ? -20.234 -0.348 5.669 1.00 93.00 242 ASP A CA 1
ATOM 1946 C C . ASP A 1 242 ? -20.763 -0.419 4.225 1.00 93.00 242 ASP A C 1
ATOM 1948 O O . ASP A 1 242 ? -20.408 -1.339 3.489 1.00 93.00 242 ASP A O 1
ATOM 1952 N N . ASP A 1 243 ? -21.566 0.567 3.810 1.00 92.88 243 ASP A N 1
ATOM 1953 C CA . ASP A 1 243 ? -22.094 0.677 2.447 1.00 92.88 243 ASP A CA 1
ATOM 1954 C C . ASP A 1 243 ? -21.143 1.442 1.512 1.00 92.88 243 ASP A C 1
ATOM 1956 O O . ASP A 1 243 ? -21.396 1.540 0.308 1.00 92.88 243 ASP A O 1
ATOM 1960 N N . LEU A 1 244 ? -20.053 2.008 2.043 1.00 93.69 244 LEU A N 1
ATOM 1961 C CA . LEU A 1 244 ? -19.098 2.750 1.232 1.00 93.69 244 LEU A CA 1
ATOM 1962 C C . LEU A 1 244 ? -18.243 1.818 0.371 1.00 93.69 244 LEU A C 1
ATOM 1964 O O . LEU A 1 244 ? -17.848 0.735 0.814 1.00 93.69 244 LEU A O 1
ATOM 1968 N N . PRO A 1 245 ? -17.891 2.254 -0.849 1.00 94.19 245 PRO A N 1
ATOM 1969 C CA . PRO A 1 245 ? -17.011 1.496 -1.720 1.00 94.19 245 PRO A CA 1
ATOM 1970 C C . PRO A 1 245 ? -15.617 1.379 -1.090 1.00 94.19 245 PRO A C 1
ATOM 1972 O O . PRO A 1 245 ? -14.854 2.342 -1.010 1.00 94.19 245 PRO A O 1
ATOM 1975 N N . LEU A 1 246 ? -15.284 0.175 -0.618 1.00 94.75 246 LEU A N 1
ATOM 1976 C CA . LEU A 1 246 ? -14.035 -0.099 0.090 1.00 94.75 246 LEU A CA 1
ATOM 1977 C C . LEU A 1 246 ? -12.797 0.215 -0.762 1.00 94.75 246 LEU A C 1
ATOM 1979 O O . LEU A 1 246 ? -11.794 0.674 -0.215 1.00 94.75 246 LEU A O 1
ATOM 1983 N N . ASP A 1 247 ? -12.850 -0.022 -2.075 1.00 93.62 247 ASP A N 1
ATOM 1984 C CA . ASP A 1 247 ? -11.727 0.290 -2.963 1.00 93.62 247 ASP A CA 1
ATOM 1985 C C . ASP A 1 247 ? -11.451 1.794 -3.001 1.00 93.62 247 ASP A C 1
ATOM 1987 O O . ASP A 1 247 ? -10.316 2.233 -2.806 1.00 93.62 247 ASP A O 1
ATOM 1991 N N . ASP A 1 248 ? -12.507 2.588 -3.145 1.00 92.50 248 ASP A N 1
ATOM 1992 C CA . ASP A 1 248 ? -12.436 4.039 -3.145 1.00 92.50 248 ASP A CA 1
ATOM 1993 C C . ASP A 1 248 ? -11.891 4.553 -1.801 1.00 92.50 248 ASP A C 1
ATOM 1995 O O . ASP A 1 248 ? -10.944 5.344 -1.736 1.00 92.50 248 ASP A O 1
ATOM 1999 N N . CYS A 1 249 ? -12.433 4.048 -0.690 1.00 93.12 249 CYS A N 1
ATOM 2000 C CA . CYS A 1 249 ? -11.962 4.409 0.641 1.00 93.12 249 CYS A CA 1
ATOM 2001 C C . CYS A 1 249 ? -10.481 4.053 0.854 1.00 93.12 249 CYS A C 1
ATOM 2003 O O . CYS A 1 249 ? -9.741 4.819 1.488 1.00 93.12 249 CYS A O 1
ATOM 2005 N N . LEU A 1 250 ? -10.031 2.913 0.322 1.00 93.75 250 LEU A N 1
ATOM 2006 C CA . LEU A 1 250 ? -8.639 2.480 0.386 1.00 93.75 250 LEU A CA 1
ATOM 2007 C C . LEU A 1 250 ? -7.731 3.427 -0.399 1.00 93.75 250 LEU A C 1
ATOM 2009 O O . LEU A 1 250 ? -6.768 3.945 0.168 1.00 93.75 250 LEU A O 1
ATOM 2013 N N . GLN A 1 251 ? -8.044 3.705 -1.667 1.00 91.44 251 GLN A N 1
ATOM 2014 C CA . GLN A 1 251 ? -7.199 4.569 -2.493 1.00 91.44 251 GLN A CA 1
ATOM 2015 C C . GLN A 1 251 ? -7.147 6.008 -1.945 1.00 91.44 251 GLN A C 1
ATOM 2017 O O . GLN A 1 251 ? -6.062 6.589 -1.883 1.00 91.44 251 GLN A O 1
ATOM 2022 N N . VAL A 1 252 ? -8.269 6.557 -1.453 1.00 90.94 252 VAL A N 1
ATOM 2023 C CA . VAL A 1 252 ? -8.306 7.869 -0.773 1.00 90.94 252 VAL A CA 1
ATOM 2024 C C . VAL A 1 252 ? -7.461 7.883 0.488 1.00 90.94 252 VAL A C 1
ATOM 2026 O O . VAL A 1 252 ? -6.699 8.823 0.697 1.00 90.94 252 VAL A O 1
ATOM 2029 N N . SER A 1 253 ? -7.545 6.842 1.315 1.00 91.75 253 SER A N 1
ATOM 2030 C CA . SER A 1 253 ? -6.779 6.793 2.562 1.00 91.75 253 SER A CA 1
ATOM 2031 C C . SER A 1 253 ? -5.276 6.710 2.309 1.00 91.75 253 SER A C 1
ATOM 2033 O O . SER A 1 253 ? -4.511 7.366 3.013 1.00 91.75 253 SER A O 1
ATOM 2035 N N . ILE A 1 254 ? -4.841 5.953 1.296 1.00 92.81 254 ILE A N 1
ATOM 2036 C CA . ILE A 1 254 ? -3.427 5.892 0.899 1.00 92.81 254 ILE A CA 1
ATOM 2037 C C . ILE A 1 254 ? -2.971 7.251 0.364 1.00 92.81 254 ILE A C 1
ATOM 2039 O O . ILE A 1 254 ? -1.925 7.750 0.778 1.00 92.81 254 ILE A O 1
ATOM 2043 N N . TYR A 1 255 ? -3.753 7.854 -0.533 1.00 89.69 255 TYR A N 1
ATOM 2044 C CA . TYR A 1 255 ? -3.442 9.155 -1.122 1.00 89.69 255 TYR A CA 1
ATOM 2045 C C . TYR A 1 255 ? -3.296 10.244 -0.052 1.00 89.69 255 TYR A C 1
ATOM 2047 O O . TYR A 1 255 ? -2.272 10.927 -0.011 1.00 89.69 255 TYR A O 1
ATOM 2055 N N . GLU A 1 256 ? -4.282 10.363 0.843 1.00 88.06 256 GLU A N 1
ATOM 2056 C CA . GLU A 1 256 ? -4.256 11.300 1.970 1.00 88.06 256 GLU A CA 1
ATOM 2057 C C . GLU A 1 256 ? -3.012 11.077 2.826 1.00 88.06 256 GLU A C 1
ATOM 2059 O O . GLU A 1 256 ? -2.247 12.010 3.048 1.00 88.06 256 GLU A O 1
ATOM 2064 N N . THR A 1 257 ? -2.763 9.831 3.236 1.00 89.56 257 THR A N 1
ATOM 2065 C CA . THR A 1 257 ? -1.632 9.485 4.103 1.00 89.56 257 THR A CA 1
ATOM 2066 C C . THR A 1 257 ? -0.299 9.898 3.484 1.00 89.56 257 THR A C 1
ATOM 2068 O O . THR A 1 257 ? 0.515 10.557 4.132 1.00 89.56 257 THR A O 1
ATOM 2071 N N . LEU A 1 258 ? -0.064 9.548 2.216 1.00 89.00 258 LEU A N 1
ATOM 2072 C CA . LEU A 1 258 ? 1.191 9.861 1.536 1.00 89.00 258 LEU A CA 1
ATOM 2073 C C . LEU A 1 258 ? 1.387 11.372 1.357 1.00 89.00 258 LEU A C 1
ATOM 2075 O O . LEU A 1 258 ? 2.505 11.862 1.527 1.00 89.00 258 LEU A O 1
ATOM 2079 N N . ILE A 1 259 ? 0.321 12.120 1.058 1.00 86.38 259 ILE A N 1
ATOM 2080 C CA . ILE A 1 259 ? 0.387 13.582 0.947 1.00 86.38 259 ILE A CA 1
ATOM 2081 C C . ILE A 1 259 ? 0.625 14.235 2.301 1.00 86.38 259 ILE A C 1
ATOM 2083 O O . ILE A 1 259 ? 1.494 15.100 2.394 1.00 86.38 259 ILE A O 1
ATOM 2087 N N . SER A 1 260 ? -0.095 13.823 3.344 1.00 85.19 260 SER A N 1
ATOM 2088 C CA . SER A 1 260 ? 0.089 14.361 4.690 1.00 85.19 260 SER A CA 1
ATOM 2089 C C . SER A 1 260 ? 1.516 14.125 5.177 1.00 85.19 260 SER A C 1
ATOM 2091 O O . SER A 1 260 ? 2.164 15.059 5.640 1.00 85.19 260 SER A O 1
ATOM 2093 N N . ILE A 1 261 ? 2.063 12.919 4.987 1.00 86.00 261 ILE A N 1
ATOM 2094 C CA . ILE A 1 261 ? 3.461 12.633 5.333 1.00 86.00 261 ILE A CA 1
ATOM 2095 C C . ILE A 1 261 ? 4.407 13.519 4.519 1.00 86.00 261 ILE A C 1
ATOM 2097 O O . ILE A 1 261 ? 5.302 14.131 5.096 1.00 86.00 261 ILE A O 1
ATOM 2101 N N . ARG A 1 262 ? 4.191 13.655 3.204 1.00 84.88 262 ARG A N 1
ATOM 2102 C CA . ARG A 1 262 ? 5.015 14.516 2.342 1.00 84.88 262 ARG A CA 1
ATOM 2103 C C . ARG A 1 262 ? 4.993 15.985 2.777 1.00 84.88 262 ARG A C 1
ATOM 2105 O O . ARG A 1 262 ? 6.020 16.645 2.682 1.00 84.88 262 ARG A O 1
ATOM 2112 N N . GLN A 1 263 ? 3.855 16.496 3.240 1.00 81.12 263 GLN A N 1
ATOM 2113 C CA . GLN A 1 263 ? 3.725 17.868 3.749 1.00 81.12 263 GLN A CA 1
ATOM 2114 C C . GLN A 1 263 ? 4.428 18.072 5.097 1.00 81.12 263 GLN A C 1
ATOM 2116 O O . GLN A 1 263 ? 4.882 19.176 5.384 1.00 81.12 263 GLN A O 1
ATOM 2121 N N . LEU A 1 264 ? 4.506 17.025 5.922 1.00 79.19 264 LEU A N 1
ATOM 2122 C CA . LEU A 1 264 ? 5.182 17.047 7.222 1.00 79.19 264 LEU A CA 1
ATOM 2123 C C . LEU A 1 264 ? 6.697 16.830 7.113 1.00 79.19 264 LEU A C 1
ATOM 2125 O O . LEU A 1 264 ? 7.422 17.043 8.088 1.00 79.19 264 LEU A O 1
ATOM 2129 N N . GLU A 1 265 ? 7.194 16.394 5.955 1.00 77.81 265 GLU A N 1
ATOM 2130 C CA . GLU A 1 265 ? 8.628 16.291 5.721 1.00 77.81 265 GLU A CA 1
ATOM 2131 C C . GLU A 1 265 ? 9.268 17.680 5.747 1.00 77.81 265 GLU A C 1
ATOM 2133 O O . GLU A 1 265 ? 8.747 18.606 5.123 1.00 77.81 265 GLU A O 1
ATOM 2138 N N . PRO A 1 266 ? 10.416 17.845 6.429 1.00 64.88 266 PRO A N 1
ATOM 2139 C CA . PRO A 1 266 ? 11.141 19.101 6.371 1.00 64.88 266 PRO A CA 1
ATOM 2140 C C . PRO A 1 266 ? 11.453 19.409 4.906 1.00 64.88 266 PRO A C 1
ATOM 2142 O O . PRO A 1 266 ? 12.108 18.615 4.222 1.00 64.88 266 PRO A O 1
ATOM 2145 N N . SER A 1 267 ? 10.967 20.555 4.420 1.00 54.03 267 SER A N 1
ATOM 2146 C CA . SER A 1 267 ? 11.327 21.095 3.114 1.00 54.03 267 SER A CA 1
ATOM 2147 C C . SER A 1 267 ? 12.848 21.084 3.033 1.00 54.03 267 SER A C 1
ATOM 2149 O O . SER A 1 267 ? 13.516 21.766 3.809 1.00 54.03 267 SER A O 1
ATOM 2151 N N . GLY A 1 268 ? 13.411 20.272 2.142 1.00 46.88 268 GLY A N 1
ATOM 2152 C CA . GLY A 1 268 ? 14.856 20.086 2.002 1.00 46.88 268 GLY A CA 1
ATOM 2153 C C . GLY A 1 268 ? 15.625 21.320 1.505 1.00 46.88 268 GLY A C 1
ATOM 2154 O O . GLY A 1 268 ? 16.634 21.146 0.835 1.00 46.88 268 GLY A O 1
ATOM 2155 N N . GLU A 1 269 ? 15.159 22.537 1.794 1.00 38.28 269 GLU A N 1
ATOM 2156 C CA . GLU A 1 269 ? 15.869 23.800 1.562 1.00 38.28 269 GLU A CA 1
ATOM 2157 C C . GLU A 1 269 ? 16.694 24.250 2.779 1.00 38.28 269 GLU A C 1
ATOM 2159 O O . GLU A 1 269 ? 17.581 25.086 2.641 1.00 38.28 269 GLU A O 1
ATOM 2164 N N . ALA A 1 270 ? 16.484 23.668 3.963 1.00 33.41 270 ALA A N 1
ATOM 2165 C CA . ALA A 1 270 ? 17.335 23.927 5.123 1.00 33.41 270 ALA A CA 1
ATOM 2166 C C . ALA A 1 270 ? 18.453 22.873 5.226 1.00 33.41 270 ALA A C 1
ATOM 2168 O O . ALA A 1 270 ? 18.341 21.913 5.987 1.00 33.41 270 ALA A O 1
ATOM 2169 N N . GLY A 1 271 ? 19.531 23.049 4.453 1.00 35.28 271 GLY A N 1
ATOM 2170 C CA . GLY A 1 271 ? 20.795 22.339 4.692 1.00 35.28 271 GLY A CA 1
ATOM 2171 C C . GLY A 1 271 ? 21.511 21.770 3.467 1.00 35.28 271 GLY A C 1
ATOM 2172 O O . GLY A 1 271 ? 21.849 20.587 3.480 1.00 35.28 271 GLY A O 1
ATOM 2173 N N . ILE A 1 272 ? 21.766 22.595 2.444 1.00 33.44 272 ILE A N 1
ATOM 2174 C CA . ILE A 1 272 ? 23.015 22.591 1.657 1.00 33.44 272 ILE A CA 1
ATOM 2175 C C . ILE A 1 272 ? 23.407 24.050 1.443 1.00 33.44 272 ILE A C 1
ATOM 2177 O O . ILE A 1 272 ? 22.514 24.815 1.019 1.00 33.44 272 ILE A O 1
#